Protein AF-A0A2D7XGG5-F1 (afdb_monomer_lite)

Radius of gyration: 84.51 Å; chains: 1; bounding box: 141×70×233 Å

pLDDT: mean 81.05, std 16.57, range [41.53, 98.75]

Foldseek 3Di:
DDDDDPVRDDPDDDDDFDQQDWDWDADPVVRDTDIDGPCRVVDCVVVVVVVVVVVVVVVVVVVVVVVVVVVVVVVVVVVVVVVVVVVVVVVVVVVVVVVVVVVVVVVVVCCVPPPDVVPVVVVVVVVVVVVVVVVVVVVPPVVVVVVVVVVVVVVVVVVVVVVVVVVVVVVVVVVVVVVVPPVPDPDDDDDDDDDDWDWDWDDDDNDIDTDIDDD

Sequence (215 aa):
MPNLKLTELETLSGISFTSNDLLYIVDEDTNSSKKITFNTLAGASITSLSAYNQQNTSNVLFLSAAIDINTSNISNEGLELDNLENRVNTISGVVDDNTTKILAVSTLAENNTNAGITTDILEVSGQVVELSANFLAIEDNDGIQTTIQSTTANVDFLSGSIDTNTTSTNHNTLHIANIRTLSGFSGTVTTASVTQTKHVPIVIGSTTYKLLLAD

Secondary structure (DSSP, 8-state):
-PPPPGGGSS----PPPPTTPEEEEEETTTTEEEEEEHHHHHHHHHHHHHHHHHHHHHHHHHHHHHHHHHHHHHHHHHHHHHHHHHHHHHHHHHHHHHHHHHHHHHHHHHHIIIIIHHHHHHHHHHHHHHHHHHHHHHHT-HHHHHHHHHHHHHHHHHHHHHHHHHHHHHHHHHHHHHHHH-TT-------------EEEEEEETTEEEEEEE--

Structure (mmCIF, N/CA/C/O backbone):
data_AF-A0A2D7XGG5-F1
#
_entry.id   AF-A0A2D7XGG5-F1
#
loop_
_atom_site.group_PDB
_atom_site.id
_atom_site.type_symbol
_atom_site.label_atom_id
_atom_site.label_alt_id
_atom_site.label_comp_id
_atom_site.label_asym_id
_atom_site.label_entity_id
_atom_site.label_seq_id
_atom_site.pdbx_PDB_ins_code
_atom_site.Cartn_x
_atom_site.Cartn_y
_atom_site.Cartn_z
_atom_site.occupancy
_atom_site.B_iso_or_equiv
_atom_site.auth_seq_id
_atom_site.auth_comp_id
_atom_site.auth_asym_id
_atom_site.auth_atom_id
_atom_site.pdbx_PDB_model_num
ATOM 1 N N . MET A 1 1 ? -62.144 -9.219 81.942 1.00 42.38 1 MET A N 1
ATOM 2 C CA . MET A 1 1 ? -62.614 -9.994 80.773 1.00 42.38 1 MET A CA 1
ATOM 3 C C . MET A 1 1 ? -62.023 -11.393 80.874 1.00 42.38 1 MET A C 1
ATOM 5 O O . MET A 1 1 ? -60.920 -11.483 81.403 1.00 42.38 1 MET A O 1
ATOM 9 N N . PRO A 1 2 ? -62.740 -12.460 80.478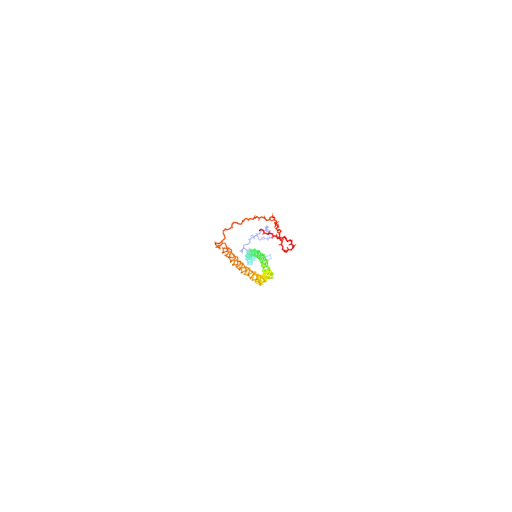 1.00 48.38 2 PRO A N 1
ATOM 10 C CA . PRO A 1 2 ? -62.209 -13.822 80.518 1.00 48.38 2 PRO A CA 1
ATOM 11 C C . PRO A 1 2 ? -61.034 -13.958 79.543 1.00 48.38 2 PRO A C 1
ATOM 13 O O . PRO A 1 2 ? -61.086 -13.398 78.450 1.00 48.38 2 PRO A O 1
ATOM 16 N N . ASN A 1 3 ? -59.991 -14.689 79.930 1.00 51.50 3 ASN A N 1
ATOM 17 C CA . ASN A 1 3 ? -58.915 -15.062 79.013 1.00 51.50 3 ASN A CA 1
ATOM 18 C C . ASN A 1 3 ? -59.473 -16.094 78.018 1.00 51.50 3 ASN A C 1
ATOM 20 O O . ASN A 1 3 ? -59.891 -17.169 78.443 1.00 51.50 3 ASN A O 1
ATOM 24 N N . LEU A 1 4 ? -59.511 -15.763 76.727 1.00 53.34 4 LEU A N 1
ATOM 25 C CA . LEU A 1 4 ? -59.916 -16.680 75.652 1.00 53.34 4 LEU A CA 1
ATOM 26 C C . LEU A 1 4 ? -58.695 -17.457 75.144 1.00 53.34 4 LEU A C 1
ATOM 28 O O . LEU A 1 4 ? -57.603 -16.887 75.041 1.00 53.34 4 LEU A O 1
ATOM 32 N N . LYS A 1 5 ? -58.861 -18.749 74.827 1.00 56.03 5 LYS A N 1
ATOM 33 C CA . LYS A 1 5 ? -57.772 -19.557 74.246 1.00 56.03 5 LYS A CA 1
ATOM 34 C C . LYS A 1 5 ? -57.513 -19.111 72.801 1.00 56.03 5 LYS A C 1
ATOM 36 O O . LYS A 1 5 ? -58.440 -18.733 72.093 1.00 56.03 5 LYS A O 1
ATOM 41 N N . LEU A 1 6 ? -56.262 -19.189 72.328 1.00 55.81 6 LEU A N 1
ATOM 42 C CA . LEU A 1 6 ? -55.880 -18.759 70.967 1.00 55.81 6 LEU A CA 1
ATOM 43 C C . LEU A 1 6 ? -56.691 -19.478 69.864 1.00 55.81 6 LEU A C 1
ATOM 45 O O . LEU A 1 6 ? -56.904 -18.930 68.790 1.00 55.81 6 LEU A O 1
ATOM 49 N N . THR A 1 7 ? -57.176 -20.688 70.153 1.00 53.78 7 THR A N 1
ATOM 50 C CA . THR A 1 7 ? -58.036 -21.519 69.293 1.00 53.78 7 THR A CA 1
ATOM 51 C C . THR A 1 7 ? -59.500 -21.074 69.233 1.00 53.78 7 THR A C 1
ATOM 53 O O . THR A 1 7 ? -60.250 -21.586 68.409 1.00 53.78 7 THR A O 1
ATOM 56 N N . GLU A 1 8 ? -59.922 -20.168 70.114 1.00 61.28 8 GLU A N 1
ATOM 57 C CA . GLU A 1 8 ? -61.296 -19.651 70.223 1.00 61.28 8 GLU A CA 1
ATOM 58 C C . GLU A 1 8 ? -61.436 -18.249 69.606 1.00 61.28 8 GLU A C 1
ATOM 60 O O . GLU A 1 8 ? -62.514 -17.658 69.636 1.00 61.28 8 GLU A O 1
ATOM 65 N N . LEU A 1 9 ? -60.349 -17.706 69.049 1.00 58.56 9 LEU A N 1
ATOM 66 C CA . LEU A 1 9 ? -60.356 -16.440 68.326 1.00 58.56 9 LEU A CA 1
ATOM 67 C C . LEU A 1 9 ? -60.790 -16.690 66.876 1.00 58.56 9 LEU A C 1
ATOM 69 O O . LEU A 1 9 ? -60.224 -17.550 66.197 1.00 58.56 9 LEU A O 1
ATOM 73 N N . GLU A 1 10 ? -61.781 -15.929 66.397 1.00 61.06 10 GLU A N 1
ATOM 74 C CA . GLU A 1 10 ? -62.106 -15.850 64.966 1.00 61.06 10 GLU A CA 1
ATOM 75 C C . GLU A 1 10 ? -60.816 -15.610 64.174 1.00 61.06 10 GLU A C 1
ATOM 77 O O . GLU A 1 10 ? -59.962 -14.847 64.628 1.00 61.06 10 GLU A O 1
ATOM 82 N N . THR A 1 11 ? -60.665 -16.296 63.031 1.00 55.34 11 THR A N 1
ATOM 83 C CA . THR A 1 11 ? -59.472 -16.298 62.163 1.00 55.34 11 THR A CA 1
ATOM 84 C C . THR A 1 11 ? -58.677 -15.006 62.285 1.00 55.34 11 THR A C 1
ATOM 86 O O . THR A 1 11 ? -59.084 -13.973 61.754 1.00 55.34 11 THR A O 1
ATOM 89 N N . LEU A 1 12 ? -57.564 -15.078 63.018 1.00 53.69 12 LEU A N 1
ATOM 90 C CA . LEU A 1 12 ? -56.690 -13.944 63.279 1.00 53.69 12 LEU A CA 1
ATOM 91 C C . LEU A 1 12 ? -56.179 -13.408 61.939 1.00 53.69 12 LEU A C 1
ATOM 93 O O . LEU A 1 12 ? -55.241 -13.947 61.353 1.00 53.69 12 LEU A O 1
ATOM 97 N N . SER A 1 13 ? -56.800 -12.340 61.442 1.00 59.09 13 SER A N 1
ATOM 98 C CA . SER A 1 13 ? -56.189 -11.484 60.432 1.00 59.09 13 SER A CA 1
ATOM 99 C C . SER A 1 13 ? -54.838 -11.033 60.977 1.00 59.09 13 SER A C 1
ATOM 101 O O . SER A 1 13 ? -54.775 -10.646 62.144 1.00 59.09 13 SER A O 1
ATOM 103 N N . GLY A 1 14 ? -53.776 -11.109 60.170 1.00 56.19 14 GLY A N 1
ATOM 104 C CA . GLY A 1 14 ? -52.411 -10.829 60.619 1.00 56.19 14 GLY A CA 1
ATOM 105 C C . GLY A 1 14 ? -52.332 -9.553 61.462 1.00 56.19 14 GLY A C 1
ATOM 106 O O . GLY A 1 14 ? -52.523 -8.452 60.951 1.00 56.19 14 GLY A O 1
ATOM 107 N N . ILE A 1 15 ? -52.081 -9.713 62.762 1.00 64.94 15 ILE A N 1
ATOM 108 C CA . ILE A 1 15 ? -51.943 -8.597 63.695 1.00 64.94 15 ILE A CA 1
ATOM 109 C C . ILE A 1 15 ? -50.535 -8.035 63.502 1.00 64.94 15 ILE A C 1
ATOM 111 O O . ILE A 1 15 ? -49.547 -8.745 63.681 1.00 64.94 15 ILE A O 1
ATOM 115 N N . SER A 1 16 ? -50.432 -6.769 63.099 1.00 65.69 16 SER A N 1
ATOM 116 C CA . SER A 1 16 ? -49.146 -6.066 63.069 1.00 65.69 16 SER A CA 1
ATOM 117 C C . SER A 1 16 ? -48.760 -5.664 64.487 1.00 65.69 16 SER A C 1
ATOM 119 O O . SER A 1 16 ? -49.478 -4.888 65.110 1.00 65.69 16 SER A O 1
ATOM 121 N N . PHE A 1 17 ? -47.636 -6.184 64.979 1.00 70.81 17 PHE A N 1
ATOM 122 C CA . PHE A 1 17 ? -47.090 -5.812 66.281 1.00 70.81 17 PHE A CA 1
ATOM 123 C C . PHE A 1 17 ? -46.118 -4.630 66.154 1.00 70.81 17 PHE A C 1
ATOM 125 O O . PHE A 1 17 ? -45.237 -4.627 65.291 1.00 70.81 17 PHE A O 1
ATOM 132 N N . THR A 1 18 ? -46.238 -3.638 67.031 1.00 71.75 18 THR A N 1
ATOM 133 C CA . THR A 1 18 ? -45.228 -2.596 67.243 1.00 71.75 18 THR A CA 1
ATOM 134 C C . THR A 1 18 ? -44.179 -3.054 68.258 1.00 71.75 18 THR A C 1
ATOM 136 O O . THR A 1 18 ? -44.403 -3.968 69.050 1.00 71.75 18 THR A O 1
ATOM 139 N N . SER A 1 19 ? -43.011 -2.411 68.277 1.00 73.44 19 SER A N 1
ATOM 140 C CA . SER A 1 19 ? -41.904 -2.757 69.183 1.00 73.44 19 SER A CA 1
ATOM 141 C C . SER A 1 19 ? -42.267 -2.707 70.677 1.00 73.44 19 SER A C 1
ATOM 143 O O . SER A 1 19 ? -41.639 -3.406 71.476 1.00 73.44 19 SER A O 1
ATOM 145 N N . ASN A 1 20 ? -43.286 -1.929 71.052 1.00 80.31 20 ASN A N 1
ATOM 146 C CA . ASN A 1 20 ? -43.753 -1.777 72.432 1.00 80.31 20 ASN A CA 1
ATOM 147 C C . ASN A 1 20 ? -44.927 -2.695 72.788 1.00 80.31 20 ASN A C 1
ATOM 149 O O . ASN A 1 20 ? -45.343 -2.716 73.949 1.00 80.31 20 ASN A O 1
ATOM 153 N N . ASP A 1 21 ? -45.458 -3.443 71.821 1.00 81.50 21 ASP A N 1
ATOM 154 C CA . ASP A 1 21 ? -46.609 -4.300 72.064 1.00 81.50 21 ASP A CA 1
ATOM 155 C C . ASP A 1 21 ? -46.243 -5.399 73.057 1.00 81.50 21 ASP A C 1
ATOM 157 O O . ASP A 1 21 ? -45.175 -6.012 72.982 1.00 81.50 21 ASP A O 1
ATOM 161 N N . LEU A 1 22 ? -47.129 -5.623 74.024 1.00 82.44 22 LEU A N 1
ATOM 162 C CA . LEU A 1 22 ? -46.942 -6.626 75.062 1.00 82.44 22 LEU A CA 1
ATOM 163 C C . LEU A 1 22 ? -47.546 -7.948 74.605 1.00 82.44 22 LEU A C 1
ATOM 165 O O . LEU A 1 22 ? -48.751 -8.050 74.382 1.00 82.44 22 LEU A O 1
ATOM 169 N N . LEU A 1 23 ? -46.708 -8.975 74.535 1.00 81.44 23 LEU A N 1
ATOM 170 C CA . LEU A 1 23 ? -47.135 -10.354 74.399 1.00 81.44 23 LEU A CA 1
ATOM 171 C C . LEU A 1 23 ? -47.229 -10.971 75.787 1.00 81.44 23 LEU A C 1
ATOM 173 O O . LEU A 1 23 ? -46.315 -10.864 76.609 1.00 81.44 23 LEU A O 1
ATOM 177 N N . TYR A 1 24 ? -48.356 -11.621 76.041 1.00 84.44 24 TYR A N 1
ATOM 178 C CA . TYR A 1 24 ? -48.594 -12.358 77.269 1.00 84.44 24 TYR A CA 1
ATOM 179 C C . TYR A 1 24 ? -48.447 -13.841 76.968 1.00 84.44 24 TYR A C 1
ATOM 181 O O . TYR A 1 24 ? -49.203 -14.401 76.179 1.00 84.44 24 TYR A O 1
ATOM 189 N N . ILE A 1 25 ? -47.463 -14.466 77.602 1.00 80.81 25 ILE A N 1
ATOM 190 C CA . ILE A 1 25 ? -47.294 -15.914 77.586 1.00 80.81 25 ILE A CA 1
ATOM 191 C C . ILE A 1 25 ? -47.977 -16.424 78.848 1.00 80.81 25 ILE A C 1
ATOM 193 O O . ILE A 1 25 ? -47.571 -16.069 79.958 1.00 80.81 25 ILE A O 1
ATOM 197 N N . VAL A 1 26 ? -49.043 -17.197 78.670 1.00 82.69 26 VAL A N 1
ATOM 198 C CA . VAL A 1 26 ? -49.778 -17.820 79.770 1.00 82.69 26 VAL A CA 1
ATOM 199 C C . VAL A 1 26 ? -49.257 -19.238 79.941 1.00 82.69 26 VAL A C 1
ATOM 201 O O . VAL A 1 26 ? -49.250 -20.021 78.997 1.00 82.69 26 VAL A O 1
ATOM 204 N N . ASP A 1 27 ? -48.795 -19.535 81.144 1.00 82.56 27 ASP A N 1
ATOM 205 C CA . ASP A 1 27 ? -48.463 -20.878 81.588 1.00 82.56 27 ASP A CA 1
ATOM 206 C C . ASP A 1 27 ? -49.776 -21.581 81.969 1.00 82.56 27 ASP A C 1
ATOM 208 O O . ASP A 1 27 ? -50.493 -21.125 82.864 1.00 82.56 27 ASP A O 1
ATOM 212 N N . GLU A 1 28 ? -50.130 -22.634 81.229 1.00 79.88 28 GLU A N 1
ATOM 213 C CA . GLU A 1 28 ? -51.420 -23.325 81.369 1.00 79.88 28 GLU A CA 1
ATOM 214 C C . GLU A 1 28 ? -51.530 -24.084 82.702 1.00 79.88 28 GLU A C 1
ATOM 216 O O . GLU A 1 28 ? -52.616 -24.149 83.277 1.00 79.88 28 GLU A O 1
ATOM 221 N N . ASP A 1 29 ? -50.410 -24.571 83.243 1.00 83.38 29 ASP A N 1
ATOM 222 C CA . ASP A 1 29 ? -50.373 -25.394 84.457 1.00 83.38 29 ASP A CA 1
ATOM 223 C C . ASP A 1 29 ? -50.492 -24.551 85.731 1.00 83.38 29 ASP A C 1
ATOM 225 O O . ASP A 1 29 ? -51.140 -24.935 86.707 1.00 83.38 29 ASP A O 1
ATOM 229 N N . THR A 1 30 ? -49.869 -23.375 85.730 1.00 85.75 30 THR A N 1
ATOM 230 C CA . THR A 1 30 ? -49.879 -22.450 86.873 1.00 85.75 30 THR A CA 1
ATOM 231 C C . THR A 1 30 ? -50.926 -21.347 86.739 1.00 85.75 30 THR A C 1
ATOM 233 O O . THR A 1 30 ? -51.108 -20.556 87.668 1.00 85.75 30 THR A O 1
ATOM 236 N N . ASN A 1 31 ? -51.596 -21.271 85.583 1.00 82.94 31 ASN A N 1
ATOM 237 C CA . ASN A 1 31 ? -52.490 -20.185 85.177 1.00 82.94 31 ASN A CA 1
ATOM 238 C C . ASN A 1 31 ? -51.865 -18.791 85.393 1.00 82.94 31 ASN A C 1
ATOM 240 O O . ASN A 1 31 ? -52.549 -17.808 85.695 1.00 82.94 31 ASN A O 1
ATOM 244 N N . SER A 1 32 ? -50.536 -18.717 85.293 1.00 86.06 32 SER A N 1
ATOM 245 C CA . SER A 1 32 ? -49.766 -17.501 85.510 1.00 86.06 32 SER A CA 1
ATOM 246 C C . SER A 1 32 ? -49.349 -16.911 84.169 1.00 86.06 32 SER A C 1
ATOM 248 O O . SER A 1 32 ? -49.015 -17.627 83.230 1.00 86.06 32 SER A O 1
ATOM 250 N N . SER A 1 33 ? -49.387 -15.585 84.044 1.00 84.75 33 SER A N 1
ATOM 251 C CA . SER A 1 33 ? -48.987 -14.904 82.811 1.00 84.75 33 SER A CA 1
ATOM 252 C C . SER A 1 33 ? -47.675 -14.156 83.000 1.00 84.75 33 SER A C 1
ATOM 254 O O . SER A 1 33 ? -47.542 -13.369 83.943 1.00 84.75 33 SER A O 1
ATOM 256 N N . LYS A 1 34 ? -46.743 -14.313 82.060 1.00 85.56 34 LYS A N 1
ATOM 257 C CA . LYS A 1 34 ? -45.566 -13.449 81.928 1.00 85.56 34 LYS A CA 1
ATOM 258 C C . LYS A 1 34 ? -45.762 -12.511 80.744 1.00 85.56 34 LYS A C 1
ATOM 260 O O . LYS A 1 34 ? -46.178 -12.938 79.672 1.00 85.56 34 LYS A O 1
ATOM 265 N N . LYS A 1 35 ? -45.448 -11.231 80.943 1.00 87.75 35 LYS A N 1
ATOM 266 C CA . LYS A 1 35 ? -45.444 -10.228 79.873 1.00 87.75 35 LYS A CA 1
ATOM 267 C C . LYS A 1 35 ? -44.037 -10.075 79.296 1.00 87.75 35 LYS A C 1
ATOM 269 O O . LYS A 1 35 ? -43.073 -9.986 80.057 1.00 87.75 35 LYS A O 1
ATOM 274 N N . ILE A 1 36 ? -43.931 -10.005 77.976 1.00 84.12 36 ILE A N 1
ATOM 275 C CA . ILE A 1 36 ? -42.707 -9.697 77.228 1.00 84.12 36 ILE A CA 1
ATOM 276 C C . ILE A 1 36 ? -43.059 -8.683 76.139 1.00 84.12 36 ILE A C 1
ATOM 278 O O . ILE A 1 36 ? -44.141 -8.752 75.567 1.00 84.12 36 ILE A O 1
ATOM 282 N N . THR A 1 37 ? -42.199 -7.706 75.862 1.00 83.50 37 THR A N 1
ATOM 283 C CA . THR A 1 37 ? -42.436 -6.810 74.720 1.00 83.50 37 THR A CA 1
ATOM 284 C C . THR A 1 37 ? -42.072 -7.524 73.421 1.00 83.50 37 THR A C 1
ATOM 286 O O . THR A 1 37 ? -41.158 -8.355 73.392 1.00 83.50 37 THR A O 1
ATOM 289 N N . PHE A 1 38 ? -42.745 -7.177 72.325 1.00 79.06 38 PHE A N 1
ATOM 290 C CA . PHE A 1 38 ? -42.453 -7.721 71.000 1.00 79.06 38 PHE A CA 1
ATOM 291 C C . PHE A 1 38 ? -40.986 -7.522 70.627 1.00 79.06 38 PHE A C 1
ATOM 293 O O . PHE A 1 38 ? -40.350 -8.456 70.160 1.00 79.06 38 PHE A O 1
ATOM 300 N N . ASN A 1 39 ? -40.399 -6.362 70.931 1.00 76.50 39 ASN A N 1
ATOM 301 C CA . ASN A 1 39 ? -38.979 -6.108 70.687 1.00 76.50 39 ASN A CA 1
ATOM 302 C C . ASN A 1 39 ? -38.038 -7.023 71.501 1.00 76.50 39 ASN A C 1
ATOM 304 O O . ASN A 1 39 ? -36.983 -7.410 71.008 1.00 76.50 39 ASN A O 1
ATOM 308 N N . THR A 1 40 ? -38.403 -7.407 72.730 1.00 78.88 40 THR A N 1
ATOM 309 C CA . THR A 1 40 ? -37.604 -8.356 73.527 1.00 78.88 40 THR A CA 1
ATOM 310 C C . THR A 1 40 ? -37.722 -9.790 73.000 1.00 78.88 40 THR A C 1
ATOM 312 O O . THR A 1 40 ? -36.760 -10.544 73.111 1.00 78.88 40 THR A O 1
ATOM 315 N N . LEU A 1 41 ? -38.860 -10.159 72.400 1.00 75.88 41 LEU A N 1
ATOM 316 C CA . LEU A 1 41 ? -39.088 -11.486 71.814 1.00 75.88 41 LEU A CA 1
ATOM 317 C C . LEU A 1 41 ? -38.517 -11.623 70.390 1.00 75.88 41 LEU A C 1
ATOM 319 O O . LEU A 1 41 ? -37.818 -12.585 70.091 1.00 75.88 41 LEU A O 1
ATOM 323 N N . ALA A 1 42 ? -38.826 -10.667 69.515 1.00 70.81 42 ALA A N 1
ATOM 324 C CA . ALA A 1 42 ? -38.405 -10.620 68.115 1.00 70.81 42 ALA A CA 1
ATOM 325 C C . ALA A 1 42 ? -36.933 -10.180 67.969 1.00 70.81 42 ALA A C 1
ATOM 327 O O . ALA A 1 42 ? -36.262 -10.524 66.996 1.00 70.81 42 ALA A O 1
ATOM 328 N N . GLY A 1 43 ? -36.420 -9.474 68.981 1.00 63.06 43 GLY A N 1
ATOM 329 C CA . GLY A 1 43 ? -35.016 -9.131 69.154 1.00 63.06 43 GLY A CA 1
ATOM 330 C C . GLY A 1 43 ? -34.514 -8.018 68.232 1.00 63.06 43 GLY A C 1
ATOM 331 O O . GLY A 1 43 ? -34.972 -7.829 67.105 1.00 63.06 43 GLY A O 1
ATOM 332 N N . ALA A 1 44 ? -33.455 -7.335 68.679 1.00 64.50 44 ALA A N 1
ATOM 333 C CA . ALA A 1 44 ? -32.662 -6.413 67.857 1.00 64.50 44 ALA A CA 1
ATOM 334 C C . ALA A 1 44 ? -32.124 -7.063 66.558 1.00 64.50 44 ALA A C 1
ATOM 336 O O . ALA A 1 44 ? -31.795 -6.360 65.602 1.00 64.50 44 ALA A O 1
ATOM 337 N N . SER A 1 45 ? -32.072 -8.401 66.512 1.00 69.25 45 SER A N 1
ATOM 338 C CA . SER A 1 45 ? -31.592 -9.216 65.395 1.00 69.25 45 SER A CA 1
ATOM 339 C C . SER A 1 45 ? -32.396 -9.046 64.098 1.00 69.25 45 SER A C 1
ATOM 341 O O . SER A 1 45 ? -31.803 -9.052 63.018 1.00 69.25 45 SER A O 1
ATOM 343 N N . ILE A 1 46 ? -33.720 -8.847 64.169 1.00 75.56 46 ILE A N 1
ATOM 344 C CA . ILE A 1 46 ? -34.549 -8.609 62.969 1.00 75.56 46 ILE A CA 1
ATOM 345 C C . ILE A 1 46 ? -34.261 -7.223 62.385 1.00 75.56 46 ILE A C 1
ATOM 347 O O . ILE A 1 46 ? -34.086 -7.079 61.173 1.00 75.56 46 ILE A O 1
ATOM 351 N N . THR A 1 47 ? -34.122 -6.209 63.241 1.00 74.69 47 THR A N 1
ATOM 352 C CA . THR A 1 47 ? -33.753 -4.854 62.816 1.00 74.69 47 THR A CA 1
ATOM 353 C C . THR A 1 47 ? -32.359 -4.840 62.187 1.00 74.69 47 THR A C 1
ATOM 355 O O . THR A 1 47 ? -32.194 -4.278 61.104 1.00 74.69 47 THR A O 1
ATOM 358 N N . SER A 1 48 ? -31.373 -5.526 62.781 1.00 78.69 48 SER A N 1
ATOM 359 C CA . SER A 1 48 ? -30.033 -5.642 62.184 1.00 78.69 48 SER A CA 1
ATOM 360 C C . SER A 1 48 ? -30.039 -6.387 60.849 1.00 78.69 48 SER A C 1
ATOM 362 O O . SER A 1 48 ? -29.340 -5.974 59.927 1.00 78.69 48 SER A O 1
ATOM 364 N N . LEU A 1 49 ? -30.857 -7.437 60.706 1.00 86.25 49 LEU A N 1
ATOM 365 C CA . LEU A 1 49 ? -30.989 -8.168 59.444 1.00 86.25 49 LEU A CA 1
ATOM 366 C C . LEU A 1 49 ? -31.621 -7.293 58.353 1.00 86.25 49 LEU A C 1
ATOM 368 O O . LEU A 1 49 ? -31.174 -7.319 57.209 1.00 86.25 49 LEU A O 1
ATOM 372 N N . SER A 1 50 ? -32.617 -6.477 58.707 1.00 85.88 50 SER A N 1
ATOM 373 C CA . SER A 1 50 ? -33.243 -5.536 57.771 1.00 85.88 50 SER A CA 1
ATOM 374 C C . SER A 1 50 ? -32.265 -4.465 57.273 1.00 85.88 50 SER A C 1
ATOM 376 O O . SER A 1 50 ? -32.248 -4.157 56.081 1.00 85.88 50 SER A O 1
ATOM 378 N N . ALA A 1 51 ? -31.413 -3.938 58.159 1.00 84.88 51 ALA A N 1
ATOM 379 C CA . ALA A 1 51 ? -30.385 -2.965 57.804 1.00 84.88 51 ALA A CA 1
ATOM 380 C C . ALA A 1 51 ? -29.297 -3.601 56.929 1.00 84.88 51 ALA A C 1
ATOM 382 O O . ALA A 1 51 ? -28.914 -3.034 55.908 1.00 84.88 51 ALA A O 1
ATOM 383 N N . TYR A 1 52 ? -28.864 -4.815 57.279 1.00 91.31 52 TYR A N 1
ATOM 384 C CA . TYR A 1 52 ? -27.915 -5.591 56.483 1.00 91.31 52 TYR A CA 1
ATOM 385 C C . TYR A 1 52 ? -28.452 -5.881 55.071 1.00 91.31 52 TYR A C 1
ATOM 387 O O . TYR A 1 52 ? -27.737 -5.714 54.086 1.00 91.31 52 TYR A O 1
ATOM 395 N N . ASN A 1 53 ? -29.735 -6.239 54.946 1.00 94.94 53 ASN A N 1
ATOM 396 C CA . ASN A 1 53 ? -30.370 -6.482 53.650 1.00 94.94 53 ASN A CA 1
ATOM 397 C C . ASN A 1 53 ? -30.458 -5.206 52.788 1.00 94.94 53 ASN A C 1
ATOM 399 O O . ASN A 1 53 ? -30.170 -5.240 51.591 1.00 94.94 53 ASN A O 1
ATOM 403 N N . GLN A 1 54 ? -30.791 -4.061 53.394 1.00 95.12 54 GLN A N 1
ATOM 404 C CA . GLN A 1 54 ? -30.780 -2.767 52.698 1.00 95.12 54 GLN A CA 1
ATOM 405 C C . GLN A 1 54 ? -29.375 -2.395 52.212 1.00 95.12 54 GLN A C 1
ATOM 407 O O . GLN A 1 54 ? -29.209 -1.988 51.062 1.00 95.12 54 GLN A O 1
ATOM 412 N N . GLN A 1 55 ? -28.355 -2.591 53.051 1.00 96.25 55 GLN A N 1
ATOM 413 C CA . GLN A 1 55 ? -26.966 -2.340 52.674 1.00 96.25 55 GLN A CA 1
ATOM 414 C C . GLN A 1 55 ? -26.527 -3.243 51.515 1.00 96.25 55 GLN A C 1
ATOM 416 O O . GLN A 1 55 ? -25.956 -2.754 50.542 1.00 96.25 55 GLN A O 1
ATOM 421 N N . ASN A 1 56 ? -26.840 -4.539 51.570 1.00 96.06 56 ASN A N 1
ATOM 422 C CA . ASN A 1 56 ? -26.535 -5.466 50.480 1.00 96.06 56 ASN A CA 1
ATOM 423 C C . ASN A 1 56 ? -27.255 -5.086 49.185 1.00 96.06 56 ASN A C 1
ATOM 425 O O . ASN A 1 56 ? -26.637 -5.108 48.125 1.00 96.06 56 ASN A O 1
ATOM 429 N N . THR A 1 57 ? -28.522 -4.677 49.269 1.00 96.88 57 THR A N 1
ATOM 430 C CA . THR A 1 57 ? -29.275 -4.179 48.109 1.00 96.88 57 THR A CA 1
ATOM 431 C C . THR A 1 57 ? -28.577 -2.966 47.492 1.00 96.88 57 THR A C 1
ATOM 433 O O . THR A 1 57 ? -28.357 -2.929 46.284 1.00 96.88 57 THR A O 1
ATOM 436 N N . SER A 1 58 ? -28.148 -2.007 48.318 1.00 97.12 58 SER A N 1
ATOM 437 C CA . SER A 1 58 ? -27.407 -0.831 47.850 1.00 97.12 58 SER A CA 1
ATOM 438 C C . SER A 1 58 ? -26.070 -1.203 47.203 1.00 97.12 58 SER A C 1
ATOM 440 O O . SER A 1 58 ? -25.721 -0.651 46.161 1.00 97.12 58 SER A O 1
ATOM 442 N N . ASN A 1 59 ? -25.328 -2.146 47.788 1.00 97.44 59 ASN A N 1
ATOM 443 C CA . ASN A 1 59 ? -24.050 -2.610 47.246 1.00 97.44 59 ASN A CA 1
ATOM 444 C C . ASN A 1 59 ? -24.231 -3.306 45.891 1.00 97.44 59 ASN A C 1
ATOM 446 O O . ASN A 1 59 ? -23.462 -3.056 44.966 1.00 97.44 59 ASN A O 1
ATOM 450 N N . VAL A 1 60 ? -25.258 -4.152 45.759 1.00 98.06 60 VAL A N 1
ATOM 451 C CA . VAL A 1 60 ? -25.584 -4.837 44.500 1.00 98.06 60 VAL A CA 1
ATOM 452 C C . VAL A 1 60 ? -25.963 -3.830 43.419 1.00 98.06 60 VAL A C 1
ATOM 454 O O . VAL A 1 60 ? -25.463 -3.935 42.304 1.00 98.06 60 VAL A O 1
ATOM 457 N N . LEU A 1 61 ? -26.780 -2.824 43.742 1.00 98.06 61 LEU A N 1
ATOM 458 C CA . LEU A 1 61 ? -27.147 -1.773 42.788 1.00 98.06 61 LEU A CA 1
ATOM 459 C C . LEU A 1 61 ? -25.930 -0.962 42.329 1.00 98.06 61 LEU A C 1
ATOM 461 O O . LEU A 1 61 ? -25.779 -0.707 41.137 1.00 98.06 61 LEU A O 1
ATOM 465 N N . PHE A 1 62 ? -25.039 -0.604 43.256 1.00 97.81 62 PHE A N 1
ATOM 466 C CA . PHE A 1 62 ? -23.796 0.093 42.926 1.00 97.81 62 PHE A CA 1
ATOM 467 C C . PHE A 1 62 ? -22.905 -0.739 41.992 1.00 97.81 62 PHE A C 1
ATOM 469 O O . PHE A 1 62 ? -22.431 -0.234 40.974 1.00 97.81 62 PHE A O 1
ATOM 476 N N . LEU A 1 63 ? -22.709 -2.024 42.306 1.00 98.44 63 LEU A N 1
ATOM 477 C CA . LEU A 1 63 ? -21.921 -2.936 41.474 1.00 98.44 63 LEU A CA 1
ATOM 478 C C . LEU A 1 63 ? -22.560 -3.156 40.100 1.00 98.44 63 LEU A C 1
ATOM 480 O O . LEU A 1 63 ? -21.842 -3.169 39.106 1.00 98.44 63 LEU A O 1
ATOM 484 N N . SER A 1 64 ? -23.888 -3.276 40.028 1.00 98.44 64 SER A N 1
ATOM 485 C CA . SER A 1 64 ? -24.616 -3.403 38.760 1.00 98.44 64 SER A CA 1
ATOM 486 C C . SER A 1 64 ? -24.374 -2.192 37.863 1.00 98.44 64 SER A C 1
ATOM 488 O O . SER A 1 64 ? -23.993 -2.358 36.711 1.00 98.44 64 SER A O 1
ATOM 490 N N . ALA A 1 65 ? -24.493 -0.977 38.405 1.00 98.12 65 ALA A N 1
ATOM 491 C CA . ALA A 1 65 ? -24.238 0.241 37.640 1.00 98.12 65 ALA A CA 1
ATOM 492 C C . ALA A 1 65 ? -22.783 0.320 37.140 1.00 98.12 65 ALA A C 1
ATOM 494 O O . ALA A 1 65 ? -22.531 0.736 36.011 1.00 98.12 65 ALA A O 1
ATOM 495 N N . ALA A 1 66 ? -21.815 -0.111 37.956 1.00 98.38 66 ALA A N 1
ATOM 496 C CA . ALA A 1 66 ? -20.416 -0.177 37.539 1.00 98.38 66 ALA A CA 1
ATOM 497 C C . ALA A 1 66 ? -20.186 -1.210 36.419 1.00 98.38 66 ALA A C 1
ATOM 499 O O . ALA A 1 66 ? -19.418 -0.949 35.492 1.00 98.38 66 ALA A O 1
ATOM 500 N N . ILE A 1 67 ? -20.862 -2.363 36.477 1.00 98.56 67 ILE A N 1
ATOM 501 C CA . ILE A 1 67 ? -20.820 -3.387 35.423 1.00 98.56 67 ILE A CA 1
ATOM 502 C C . ILE A 1 67 ? -21.410 -2.845 34.119 1.00 98.56 67 ILE A C 1
ATOM 504 O O . ILE A 1 67 ? -20.808 -3.046 33.064 1.00 98.56 67 ILE A O 1
ATOM 508 N N . ASP A 1 68 ? -22.530 -2.126 34.180 1.00 98.50 68 ASP A N 1
ATOM 509 C CA . ASP A 1 68 ? -23.165 -1.535 32.998 1.00 98.50 68 ASP A CA 1
ATOM 510 C C . ASP A 1 68 ? -22.232 -0.519 32.315 1.00 98.50 68 ASP A C 1
ATOM 512 O O . ASP A 1 68 ? -22.039 -0.563 31.098 1.00 98.50 68 ASP A O 1
ATOM 516 N N . ILE A 1 69 ? -21.572 0.341 33.102 1.00 98.44 69 ILE A N 1
ATOM 517 C CA . ILE A 1 69 ? -20.573 1.299 32.599 1.00 98.44 69 ILE A CA 1
ATOM 518 C C . ILE A 1 69 ? -19.395 0.567 31.948 1.00 98.44 69 ILE A C 1
ATOM 520 O O . ILE A 1 69 ? -19.013 0.890 30.824 1.00 98.44 69 ILE A O 1
ATOM 524 N N . ASN A 1 70 ? -18.833 -0.438 32.623 1.00 98.50 70 ASN A N 1
ATOM 525 C CA . ASN A 1 70 ? -17.705 -1.201 32.087 1.00 98.50 70 ASN A CA 1
ATOM 526 C C . ASN A 1 70 ? -18.080 -1.948 30.802 1.00 98.50 70 ASN A C 1
ATOM 528 O O . ASN A 1 70 ? -17.292 -1.977 29.863 1.00 98.50 70 ASN A O 1
ATOM 532 N N . THR A 1 71 ? -19.294 -2.496 30.730 1.00 98.62 71 THR A N 1
ATOM 533 C CA . THR A 1 71 ? -19.816 -3.156 29.525 1.00 98.62 71 THR A CA 1
ATOM 534 C C . THR A 1 71 ? -19.906 -2.171 28.361 1.00 98.62 71 THR A C 1
ATOM 536 O O . THR A 1 71 ? -19.472 -2.484 27.252 1.00 98.62 71 THR A O 1
ATOM 539 N N . SER A 1 72 ? -20.402 -0.956 28.614 1.00 98.44 72 SER A N 1
ATOM 540 C CA . SER A 1 72 ? -20.443 0.097 27.597 1.00 98.44 72 SER A CA 1
ATOM 541 C C . SER A 1 72 ? -19.043 0.517 27.142 1.00 98.44 72 SER A C 1
ATOM 543 O O . SER A 1 72 ? -18.835 0.710 25.946 1.00 98.44 72 SER A O 1
ATOM 545 N N . ASN A 1 73 ? -18.086 0.648 28.064 1.00 98.44 73 ASN A N 1
ATOM 546 C CA . ASN A 1 73 ? -16.708 1.016 27.730 1.00 98.44 73 ASN A CA 1
ATOM 547 C C . ASN A 1 73 ? -16.035 -0.058 26.868 1.00 98.44 73 ASN A C 1
ATOM 549 O O . ASN A 1 73 ? -15.492 0.272 25.820 1.00 98.44 73 ASN A O 1
ATOM 553 N N . ILE A 1 74 ? -16.157 -1.335 27.245 1.00 98.56 74 ILE A N 1
ATOM 554 C CA . ILE A 1 74 ? -15.623 -2.466 26.469 1.00 98.56 74 ILE A CA 1
ATOM 555 C C . ILE A 1 74 ? -16.231 -2.495 25.062 1.00 98.56 74 ILE A C 1
ATOM 557 O O . ILE A 1 74 ? -15.526 -2.725 24.082 1.00 98.56 74 ILE A O 1
ATOM 561 N N . SER A 1 75 ? -17.536 -2.230 24.938 1.00 98.38 75 SER A N 1
ATOM 562 C CA . SER A 1 75 ? -18.182 -2.153 23.625 1.00 98.38 75 SER A CA 1
ATOM 563 C C . SER A 1 75 ? -17.614 -1.019 22.765 1.00 98.38 75 SER A C 1
ATOM 565 O O . SER A 1 75 ? -17.451 -1.204 21.562 1.00 98.38 75 SER A O 1
ATOM 567 N N . ASN A 1 76 ? -17.321 0.141 23.358 1.00 98.00 76 ASN A N 1
ATOM 568 C CA . ASN A 1 76 ? -16.723 1.266 22.638 1.00 98.00 76 ASN A CA 1
ATOM 569 C C . ASN A 1 76 ? -15.278 0.960 22.218 1.00 98.00 76 ASN A C 1
ATOM 571 O O . ASN A 1 76 ? -14.918 1.216 21.072 1.00 98.00 76 ASN A O 1
ATOM 575 N N . GLU A 1 77 ? -14.480 0.356 23.102 1.00 98.38 77 GLU A N 1
ATOM 576 C CA . GLU A 1 77 ? -13.115 -0.092 22.792 1.00 98.38 77 GLU A CA 1
ATOM 577 C C . GLU A 1 77 ? -13.098 -1.118 21.647 1.00 98.38 77 GLU A C 1
ATOM 579 O O . GLU A 1 77 ? -12.234 -1.054 20.774 1.00 98.38 77 GLU A O 1
ATOM 584 N N . GLY A 1 78 ? -14.085 -2.021 21.594 1.00 98.25 78 GLY A N 1
ATOM 585 C CA . GLY A 1 78 ? -14.254 -2.959 20.480 1.00 98.25 78 GLY A CA 1
ATOM 586 C C . GLY A 1 78 ? -14.458 -2.255 19.133 1.00 98.25 78 GLY A C 1
ATOM 587 O O . GLY A 1 78 ? -13.801 -2.596 18.155 1.00 98.25 78 GLY A O 1
ATOM 588 N N . LEU A 1 79 ? -15.292 -1.211 19.090 1.00 98.00 79 LEU A N 1
ATOM 589 C CA . LEU A 1 79 ? -15.510 -0.421 17.870 1.00 98.00 79 LEU A CA 1
ATOM 590 C C . LEU A 1 79 ? -14.251 0.345 17.430 1.00 98.00 79 LEU A C 1
ATOM 592 O O . LEU A 1 79 ? -13.991 0.488 16.232 1.00 98.00 79 LEU A O 1
ATOM 596 N N . GLU A 1 80 ? -13.466 0.856 18.382 1.00 98.19 80 GLU A N 1
ATOM 597 C CA . GLU A 1 80 ? -12.185 1.504 18.080 1.00 98.19 80 GLU A CA 1
ATOM 598 C C . GLU A 1 80 ? -11.157 0.505 17.537 1.00 98.19 80 GLU A C 1
ATOM 600 O O . GLU A 1 80 ? -10.429 0.828 16.590 1.00 98.19 80 GLU A O 1
ATOM 605 N N . LEU A 1 81 ? -11.130 -0.714 18.084 1.00 98.44 81 LEU A N 1
ATOM 606 C CA . LEU A 1 81 ? -10.274 -1.797 17.609 1.00 98.44 81 LEU A CA 1
ATOM 607 C C . LEU A 1 81 ? -10.634 -2.212 16.177 1.00 98.44 81 LEU A C 1
ATOM 609 O O . LEU A 1 81 ? -9.740 -2.277 15.332 1.00 98.44 81 LEU A O 1
ATOM 613 N N . ASP A 1 82 ? -11.922 -2.384 15.875 1.00 98.56 82 ASP A N 1
ATOM 614 C CA . ASP A 1 82 ? -12.404 -2.696 14.521 1.00 98.56 82 ASP A CA 1
ATOM 615 C C . ASP A 1 82 ? -12.004 -1.599 13.513 1.00 98.56 82 ASP A C 1
ATOM 617 O O . ASP A 1 82 ? -11.619 -1.866 12.369 1.00 98.56 82 ASP A O 1
ATOM 621 N N . ASN A 1 83 ? -12.059 -0.325 13.920 1.00 98.25 83 ASN A N 1
ATOM 622 C CA . ASN A 1 83 ? -11.604 0.789 13.084 1.00 98.25 83 ASN A CA 1
ATOM 623 C C . ASN A 1 83 ? -10.087 0.720 12.836 1.00 98.25 83 ASN A C 1
ATOM 625 O O . ASN A 1 83 ? -9.624 0.901 11.704 1.00 98.25 83 ASN A O 1
ATOM 629 N N . LEU A 1 84 ? -9.308 0.424 13.879 1.00 98.50 84 LEU A N 1
ATOM 630 C CA . LEU A 1 84 ? -7.861 0.284 13.768 1.00 98.50 84 LEU A CA 1
ATOM 631 C C . LEU A 1 84 ? -7.474 -0.882 12.848 1.00 98.50 84 LEU A C 1
ATOM 633 O O . LEU A 1 84 ? -6.603 -0.702 11.996 1.00 98.50 84 LEU A O 1
ATOM 637 N N . GLU A 1 85 ? -8.149 -2.026 12.954 1.00 98.62 85 GLU A N 1
ATOM 638 C CA . GLU A 1 85 ? -7.942 -3.182 12.075 1.00 98.62 85 GLU A CA 1
ATOM 639 C C . GLU A 1 85 ? -8.198 -2.821 10.603 1.00 98.62 85 GLU A C 1
ATOM 641 O O . GLU A 1 85 ? -7.356 -3.073 9.736 1.00 98.62 85 GLU A O 1
ATOM 646 N N . ASN A 1 86 ? -9.297 -2.119 10.315 1.00 98.38 86 ASN A N 1
ATOM 647 C CA . ASN A 1 86 ? -9.597 -1.645 8.961 1.00 98.38 86 ASN A CA 1
ATOM 648 C C . ASN A 1 86 ? -8.511 -0.706 8.404 1.00 98.38 86 ASN A C 1
ATOM 650 O O . ASN A 1 86 ? -8.131 -0.796 7.228 1.00 98.38 86 ASN A O 1
ATOM 654 N N . ARG A 1 87 ? -7.971 0.186 9.243 1.00 98.38 87 ARG A N 1
ATOM 655 C CA . ARG A 1 87 ? -6.867 1.080 8.858 1.00 98.38 87 ARG A CA 1
ATOM 656 C C . ARG A 1 87 ? -5.582 0.305 8.582 1.00 98.38 87 ARG A C 1
ATOM 658 O O . ARG A 1 87 ? -4.908 0.611 7.600 1.00 98.38 87 ARG A O 1
ATOM 665 N N . VAL A 1 88 ? -5.258 -0.693 9.404 1.00 98.75 88 VAL A N 1
ATOM 666 C CA . VAL A 1 88 ? -4.099 -1.576 9.196 1.00 98.75 88 VAL A CA 1
ATOM 667 C C . VAL A 1 88 ? -4.227 -2.326 7.872 1.00 98.75 88 VAL A C 1
ATOM 669 O O . VAL A 1 88 ? -3.295 -2.286 7.071 1.00 98.75 88 VAL A O 1
ATOM 672 N N . ASN A 1 89 ? -5.391 -2.911 7.586 1.00 98.56 89 ASN A N 1
ATOM 673 C CA . ASN A 1 89 ? -5.644 -3.617 6.327 1.00 98.56 89 ASN A CA 1
ATOM 674 C C . ASN A 1 89 ? -5.495 -2.693 5.108 1.00 98.56 89 ASN A C 1
ATOM 676 O O . ASN A 1 89 ? -4.871 -3.061 4.112 1.00 98.56 89 ASN A O 1
ATOM 680 N N . THR A 1 90 ? -5.992 -1.457 5.210 1.00 98.50 90 THR A N 1
ATOM 681 C CA . THR A 1 90 ? -5.831 -0.444 4.154 1.00 98.50 90 THR A CA 1
ATOM 682 C C . THR A 1 90 ? -4.357 -0.096 3.924 1.00 98.50 90 THR A C 1
ATOM 684 O O . THR A 1 90 ? -3.902 -0.044 2.783 1.00 98.50 90 THR A O 1
ATOM 687 N N . ILE A 1 91 ? -3.594 0.125 5.000 1.00 98.56 91 ILE A N 1
ATOM 688 C CA . ILE A 1 91 ? -2.158 0.429 4.913 1.00 98.56 91 ILE A CA 1
ATOM 689 C C . ILE A 1 91 ? -1.390 -0.754 4.317 1.00 98.56 91 ILE A C 1
ATOM 691 O O . ILE A 1 91 ? -0.527 -0.533 3.469 1.00 98.56 91 ILE A O 1
ATOM 695 N N . SER A 1 92 ? -1.721 -1.987 4.708 1.00 98.62 92 SER A N 1
ATOM 696 C CA . SER A 1 92 ? -1.102 -3.198 4.159 1.00 98.62 92 SER A CA 1
ATOM 697 C C . SER A 1 92 ? -1.255 -3.259 2.639 1.00 98.62 92 SER A C 1
ATOM 699 O O . SER A 1 92 ? -0.259 -3.412 1.940 1.00 98.62 92 SER A O 1
ATOM 701 N N . GLY A 1 93 ? -2.464 -3.021 2.116 1.00 98.62 93 GLY A N 1
ATOM 702 C CA . GLY A 1 93 ? -2.693 -3.002 0.666 1.00 98.62 93 GLY A CA 1
ATOM 703 C C . GLY A 1 93 ? -1.872 -1.929 -0.062 1.00 98.62 93 GLY A C 1
ATOM 704 O O . GLY A 1 93 ? -1.293 -2.190 -1.113 1.00 98.62 93 GLY A O 1
ATOM 705 N N . VAL A 1 94 ? -1.739 -0.733 0.524 1.00 98.56 94 VAL A N 1
ATOM 706 C CA . VAL A 1 94 ? -0.889 0.334 -0.041 1.00 98.56 94 VAL A CA 1
ATOM 707 C C . VAL A 1 94 ? 0.593 -0.062 -0.052 1.00 98.56 94 VAL A C 1
ATOM 709 O O . VAL A 1 94 ? 1.319 0.274 -0.992 1.00 98.56 94 VAL A O 1
ATOM 712 N N . VAL A 1 95 ? 1.066 -0.758 0.984 1.00 98.69 95 VAL A N 1
ATOM 713 C CA . VAL A 1 95 ? 2.449 -1.252 1.059 1.00 98.69 95 VAL A CA 1
ATOM 714 C C . VAL A 1 95 ? 2.708 -2.314 -0.012 1.00 98.69 95 VAL A C 1
ATOM 716 O O . VAL A 1 95 ? 3.742 -2.242 -0.682 1.00 98.69 95 VAL A O 1
ATOM 719 N N . ASP A 1 96 ? 1.774 -3.237 -0.230 1.00 98.69 96 ASP A N 1
ATOM 720 C CA . ASP A 1 96 ? 1.885 -4.274 -1.264 1.00 98.69 96 ASP A CA 1
ATOM 721 C C . ASP A 1 96 ? 1.938 -3.663 -2.678 1.00 98.69 96 ASP A C 1
ATOM 723 O O . ASP A 1 96 ? 2.817 -3.995 -3.488 1.00 98.69 96 ASP A O 1
ATOM 727 N N . ASP A 1 97 ? 1.073 -2.681 -2.954 1.00 98.50 97 ASP A N 1
ATOM 728 C CA . ASP A 1 97 ? 1.067 -1.928 -4.214 1.00 98.50 97 ASP A CA 1
ATOM 729 C C . ASP A 1 97 ? 2.391 -1.189 -4.447 1.00 98.50 97 ASP A C 1
ATOM 731 O O . ASP A 1 97 ? 2.960 -1.213 -5.546 1.00 98.50 97 ASP A O 1
ATOM 735 N N . ASN A 1 98 ? 2.904 -0.517 -3.414 1.00 98.38 98 ASN A N 1
ATOM 736 C CA . ASN A 1 98 ? 4.166 0.214 -3.503 1.00 98.38 98 ASN A CA 1
ATOM 737 C C . ASN A 1 98 ? 5.355 -0.732 -3.689 1.00 98.38 98 ASN A C 1
ATOM 739 O O . ASN A 1 98 ? 6.243 -0.435 -4.488 1.00 98.38 98 ASN A O 1
ATOM 743 N N . THR A 1 99 ? 5.350 -1.885 -3.022 1.00 98.62 99 THR A N 1
ATOM 744 C CA . THR A 1 99 ? 6.372 -2.927 -3.193 1.00 98.62 99 THR A CA 1
ATOM 745 C C . THR A 1 99 ? 6.411 -3.410 -4.642 1.00 98.62 99 THR A C 1
ATOM 747 O O . THR A 1 99 ? 7.481 -3.472 -5.250 1.00 98.62 99 THR A O 1
ATOM 750 N N . THR A 1 100 ? 5.243 -3.646 -5.242 1.00 98.44 100 THR A N 1
ATOM 751 C CA . THR A 1 100 ? 5.128 -4.046 -6.653 1.00 98.44 100 THR A CA 1
ATOM 752 C C . THR A 1 100 ? 5.674 -2.973 -7.601 1.00 98.44 100 THR A C 1
ATOM 754 O O . THR A 1 100 ? 6.430 -3.280 -8.526 1.00 98.44 100 THR A O 1
ATOM 757 N N . LYS A 1 101 ? 5.353 -1.695 -7.360 1.00 98.38 101 LYS A N 1
ATOM 758 C CA . LYS A 1 101 ? 5.875 -0.571 -8.162 1.00 98.38 101 LYS A CA 1
ATOM 759 C C . LYS A 1 101 ? 7.393 -0.434 -8.050 1.00 98.38 101 LYS A C 1
ATOM 761 O O . LYS A 1 101 ? 8.052 -0.197 -9.060 1.00 98.38 101 LYS A O 1
ATOM 766 N N . ILE A 1 102 ? 7.946 -0.597 -6.849 1.00 98.38 102 ILE A N 1
ATOM 767 C CA . ILE A 1 102 ? 9.396 -0.545 -6.615 1.00 98.38 102 ILE A CA 1
ATOM 768 C C . ILE A 1 102 ? 10.100 -1.665 -7.382 1.00 98.38 102 ILE A C 1
ATOM 770 O O . ILE A 1 102 ? 11.091 -1.397 -8.060 1.00 98.38 102 ILE A O 1
ATOM 774 N N . LEU A 1 103 ? 9.567 -2.889 -7.338 1.00 98.19 103 LEU A N 1
ATOM 775 C CA . LEU A 1 103 ? 10.114 -4.012 -8.101 1.00 98.19 103 LEU A CA 1
ATOM 776 C C . LEU A 1 103 ? 10.116 -3.722 -9.607 1.00 98.19 103 LEU A C 1
ATOM 778 O O . LEU A 1 103 ? 11.143 -3.905 -10.256 1.00 98.19 103 LEU A O 1
ATOM 782 N N . ALA A 1 104 ? 9.018 -3.186 -10.150 1.00 96.81 104 ALA A N 1
ATOM 783 C CA . ALA A 1 104 ? 8.938 -2.825 -11.566 1.00 96.81 104 ALA A CA 1
ATOM 784 C C . ALA A 1 104 ? 9.983 -1.766 -11.971 1.00 96.81 104 ALA A C 1
ATOM 786 O O . ALA A 1 104 ? 10.628 -1.894 -13.015 1.00 96.81 104 ALA A O 1
AT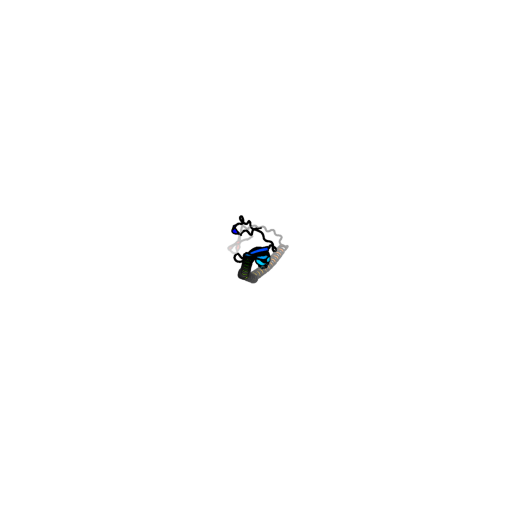OM 787 N N . VAL A 1 105 ? 10.187 -0.739 -11.138 1.00 96.94 105 VAL A N 1
ATOM 788 C CA . VAL A 1 105 ? 11.226 0.282 -11.362 1.00 96.94 105 VAL A CA 1
ATOM 789 C C . VAL A 1 105 ? 12.626 -0.328 -11.284 1.00 96.94 105 VAL A C 1
ATOM 791 O O . VAL A 1 105 ? 13.464 -0.012 -12.128 1.00 96.94 105 VAL A O 1
ATOM 794 N N . SER A 1 106 ? 12.875 -1.222 -10.323 1.00 95.81 106 SER A N 1
ATOM 795 C CA . SER A 1 106 ? 14.159 -1.920 -10.187 1.00 95.81 106 SER A CA 1
ATOM 796 C C . SER A 1 106 ? 14.482 -2.738 -11.436 1.00 95.81 106 SER A C 1
ATOM 798 O O . SER A 1 106 ? 15.572 -2.610 -11.986 1.00 95.81 106 SER A O 1
ATOM 800 N N . THR A 1 107 ? 13.516 -3.503 -11.955 1.00 92.44 107 THR A N 1
ATOM 801 C CA . THR A 1 107 ? 13.688 -4.273 -13.196 1.00 92.44 107 THR A CA 1
ATOM 802 C C . THR A 1 107 ? 13.974 -3.372 -14.399 1.00 92.44 107 THR A C 1
ATOM 804 O O . THR A 1 107 ? 14.838 -3.686 -15.215 1.00 92.44 107 THR A O 1
ATOM 807 N N . LEU A 1 108 ? 13.288 -2.230 -14.522 1.00 90.31 108 LEU A N 1
ATOM 808 C CA . LEU A 1 108 ? 13.564 -1.276 -15.600 1.00 90.31 108 LEU A CA 1
ATOM 809 C C . LEU A 1 108 ? 14.982 -0.689 -15.492 1.00 90.31 108 LEU A C 1
ATOM 811 O O . LEU A 1 108 ? 15.680 -0.571 -16.500 1.00 90.31 108 LEU A O 1
ATOM 815 N N . ALA A 1 109 ? 15.422 -0.350 -14.279 1.00 88.50 109 ALA A N 1
ATOM 816 C CA . ALA A 1 109 ? 16.768 0.159 -14.028 1.00 88.50 109 ALA A CA 1
ATOM 817 C C . ALA A 1 109 ? 17.852 -0.884 -14.350 1.00 88.50 109 ALA A C 1
ATOM 819 O O . ALA A 1 109 ? 18.862 -0.551 -14.977 1.00 88.50 109 ALA A O 1
ATOM 820 N N . GLU A 1 110 ? 17.626 -2.147 -13.986 1.00 88.50 110 GLU A N 1
ATOM 821 C CA . GLU A 1 110 ? 18.509 -3.262 -14.340 1.00 88.50 110 GLU A CA 1
ATOM 822 C C . GLU A 1 110 ? 18.592 -3.454 -15.858 1.00 88.50 110 GLU A C 1
ATOM 824 O O . GLU A 1 110 ? 19.694 -3.544 -16.399 1.00 88.50 110 GLU A O 1
ATOM 829 N N . ASN A 1 111 ? 17.458 -3.433 -16.566 1.00 84.88 111 ASN A N 1
ATOM 830 C CA . ASN A 1 111 ? 17.426 -3.573 -18.027 1.00 84.88 111 ASN A CA 1
ATOM 831 C C . ASN A 1 111 ? 18.191 -2.447 -18.742 1.00 84.88 111 ASN A C 1
ATOM 833 O O . ASN A 1 111 ? 18.925 -2.706 -19.700 1.00 84.88 111 ASN A O 1
ATOM 837 N N . ASN A 1 112 ? 18.065 -1.212 -18.248 1.00 83.00 112 ASN A N 1
ATOM 838 C CA . ASN A 1 112 ? 18.802 -0.066 -18.782 1.00 83.00 112 ASN A CA 1
ATOM 839 C C . ASN A 1 112 ? 20.313 -0.176 -18.522 1.00 83.00 112 ASN A C 1
ATOM 841 O O . ASN A 1 112 ? 21.103 0.241 -19.365 1.00 83.00 112 ASN A O 1
ATOM 845 N N . THR A 1 113 ? 20.718 -0.752 -17.388 1.00 80.38 113 THR A N 1
ATOM 846 C CA . THR A 1 113 ? 22.136 -0.881 -17.012 1.00 80.38 113 THR A CA 1
ATOM 847 C C . THR A 1 113 ? 22.821 -2.054 -17.720 1.00 80.38 113 THR A C 1
ATOM 849 O O . THR A 1 113 ? 23.975 -1.938 -18.124 1.00 80.38 113 THR A O 1
ATOM 852 N N . ASN A 1 114 ? 22.129 -3.186 -17.887 1.00 68.25 114 ASN A N 1
ATOM 853 C CA . ASN A 1 114 ? 22.794 -4.457 -18.189 1.00 68.25 114 ASN A CA 1
ATOM 854 C C . ASN A 1 114 ? 22.855 -4.838 -19.673 1.00 68.25 114 ASN A C 1
ATOM 856 O O . ASN A 1 114 ? 23.707 -5.651 -20.023 1.00 68.25 114 ASN A O 1
ATOM 860 N N . ALA A 1 115 ? 22.000 -4.305 -20.552 1.00 65.00 115 ALA A N 1
ATOM 861 C CA . ALA A 1 115 ? 21.947 -4.821 -21.926 1.00 65.00 115 ALA A CA 1
ATOM 862 C C . ALA A 1 115 ? 21.717 -3.768 -23.009 1.00 65.00 115 ALA A C 1
ATOM 864 O O . ALA A 1 115 ? 22.452 -3.774 -23.994 1.00 65.00 115 ALA A O 1
ATOM 865 N N . GLY A 1 116 ? 20.742 -2.867 -22.843 1.00 70.50 116 GLY A N 1
ATOM 866 C CA . GLY A 1 116 ? 20.376 -1.927 -23.911 1.00 70.50 116 GLY A CA 1
ATOM 867 C C . GLY A 1 116 ? 21.503 -0.946 -24.232 1.00 70.50 116 GLY A C 1
ATOM 868 O O . GLY A 1 116 ? 22.070 -0.968 -25.318 1.00 70.50 116 GLY A O 1
ATOM 869 N N . ILE A 1 117 ? 21.907 -0.155 -23.238 1.00 76.62 117 ILE A N 1
ATOM 870 C CA . ILE A 1 117 ? 22.891 0.919 -23.432 1.00 76.62 117 ILE A CA 1
ATOM 871 C C . ILE A 1 117 ? 24.267 0.363 -23.819 1.00 76.62 117 ILE A C 1
ATOM 873 O O . ILE A 1 117 ? 24.930 0.905 -24.698 1.00 76.62 117 ILE A O 1
ATOM 877 N N . THR A 1 118 ? 24.702 -0.733 -23.197 1.00 79.69 118 THR A N 1
ATOM 878 C CA . THR A 1 118 ? 26.006 -1.342 -23.498 1.00 79.69 118 THR A CA 1
ATOM 879 C C . THR A 1 118 ? 26.067 -1.890 -24.924 1.00 79.69 118 THR A C 1
ATOM 881 O O . THR A 1 118 ? 27.094 -1.739 -25.585 1.00 79.69 118 THR A O 1
ATOM 884 N N . THR A 1 119 ? 24.979 -2.494 -25.410 1.00 81.56 119 THR A N 1
ATOM 885 C CA . THR A 1 119 ? 24.915 -3.025 -26.781 1.00 81.56 119 THR A CA 1
ATOM 886 C C . THR A 1 119 ? 24.895 -1.891 -27.800 1.00 81.56 119 THR A C 1
ATOM 888 O O . THR A 1 119 ? 25.708 -1.908 -28.722 1.00 81.56 119 THR A O 1
ATOM 891 N N . ASP A 1 120 ? 24.063 -0.869 -27.583 1.00 84.69 120 ASP A N 1
ATOM 892 C CA . ASP A 1 120 ? 23.976 0.297 -28.470 1.00 84.69 120 ASP A CA 1
ATOM 893 C C . ASP A 1 120 ? 25.321 1.042 -28.551 1.00 84.69 120 ASP A C 1
ATOM 895 O O . ASP A 1 120 ? 25.776 1.413 -29.633 1.00 84.69 120 ASP A O 1
ATO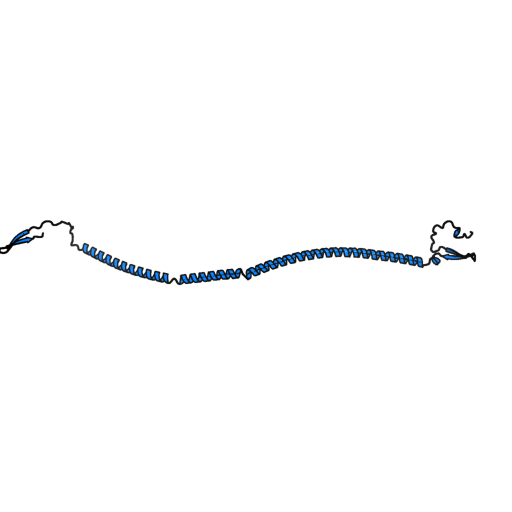M 899 N N . ILE A 1 121 ? 26.012 1.219 -27.415 1.00 86.88 121 ILE A N 1
ATOM 900 C CA . ILE A 1 121 ? 27.347 1.836 -27.381 1.00 86.88 121 ILE A CA 1
ATOM 901 C C . ILE A 1 121 ? 28.358 0.998 -28.163 1.00 86.88 121 ILE A C 1
ATOM 903 O O . ILE A 1 121 ? 29.183 1.567 -28.881 1.00 86.88 121 ILE A O 1
ATOM 907 N N . LEU A 1 122 ? 28.330 -0.330 -28.025 1.00 89.00 122 LEU A N 1
ATOM 908 C CA . LEU A 1 122 ? 29.258 -1.208 -28.734 1.00 89.00 122 LEU A CA 1
ATOM 909 C C . LEU A 1 122 ? 29.013 -1.174 -30.247 1.00 89.00 122 LEU A C 1
ATOM 911 O O . LEU A 1 122 ? 29.976 -1.097 -31.010 1.00 89.00 122 LEU A O 1
ATOM 915 N N . GLU A 1 123 ? 27.750 -1.171 -30.673 1.00 91.81 123 GLU A N 1
ATOM 916 C CA . GLU A 1 123 ? 27.372 -1.055 -32.084 1.00 91.81 123 GLU A CA 1
ATOM 917 C C . GLU A 1 123 ? 27.833 0.282 -32.676 1.00 91.81 123 GLU A C 1
ATOM 919 O O . GLU A 1 123 ? 28.542 0.298 -33.684 1.00 91.81 123 GLU A O 1
ATOM 924 N N . VAL A 1 124 ? 27.518 1.399 -32.011 1.00 93.81 124 VAL A N 1
ATOM 925 C CA . VAL A 1 124 ? 27.959 2.734 -32.443 1.00 93.81 124 VAL A CA 1
ATOM 926 C C . VAL A 1 124 ? 29.484 2.825 -32.460 1.00 93.81 124 VAL A C 1
ATOM 928 O O . VAL A 1 124 ? 30.058 3.370 -33.400 1.00 93.81 124 VAL A O 1
ATOM 931 N N . SER A 1 125 ? 30.164 2.255 -31.463 1.00 94.38 125 SER A N 1
ATOM 932 C CA . SER A 1 125 ? 31.631 2.222 -31.432 1.00 94.38 125 SER A CA 1
ATOM 933 C C . SER A 1 125 ? 32.202 1.439 -32.616 1.00 94.38 125 SER A C 1
ATOM 935 O O . SER A 1 125 ? 33.174 1.884 -33.222 1.00 94.38 125 SER A O 1
ATOM 937 N N . GLY A 1 126 ? 31.583 0.315 -32.987 1.00 95.62 126 GLY A N 1
ATOM 938 C CA . GLY A 1 126 ? 31.946 -0.447 -34.184 1.00 95.62 126 GLY A CA 1
ATOM 939 C C . GLY A 1 126 ? 31.773 0.370 -35.467 1.00 95.62 126 GLY A C 1
ATOM 940 O O . GLY A 1 126 ? 32.708 0.470 -36.260 1.00 95.62 126 GLY A O 1
ATOM 941 N N . GLN A 1 127 ? 30.628 1.037 -35.625 1.00 96.31 127 GLN A N 1
ATOM 942 C CA . GLN A 1 127 ? 30.357 1.915 -36.772 1.00 96.31 127 GLN A CA 1
ATOM 943 C C . GLN A 1 127 ? 31.351 3.084 -36.859 1.00 96.31 127 GLN A C 1
ATOM 945 O O . GLN A 1 127 ? 31.798 3.439 -37.950 1.00 96.31 127 GLN A O 1
ATOM 950 N N . VAL A 1 128 ? 31.738 3.672 -35.721 1.00 96.44 128 VAL A N 1
ATOM 951 C CA . VAL A 1 128 ? 32.757 4.734 -35.670 1.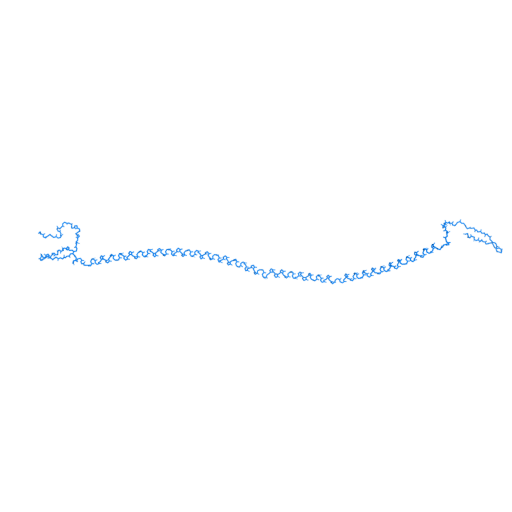00 96.44 128 VAL A CA 1
ATOM 952 C C . VAL A 1 128 ? 34.116 4.207 -36.126 1.00 96.44 128 VAL A C 1
ATOM 954 O O . VAL A 1 128 ? 34.781 4.879 -36.911 1.00 96.44 128 VAL A O 1
ATOM 957 N N . VAL A 1 129 ? 34.515 3.006 -35.695 1.00 96.75 129 VAL A N 1
ATOM 958 C CA . VAL A 1 129 ? 35.774 2.377 -36.131 1.00 96.75 129 VAL A CA 1
ATOM 959 C C . VAL A 1 129 ? 35.779 2.135 -37.643 1.00 96.75 129 VAL A C 1
ATOM 961 O O . VAL A 1 129 ? 36.759 2.476 -38.307 1.00 96.75 129 VAL A O 1
ATOM 964 N N . GLU A 1 130 ? 34.690 1.605 -38.205 1.00 95.38 130 GLU A N 1
ATOM 965 C CA . GLU A 1 130 ? 34.559 1.407 -39.656 1.00 95.38 130 GLU A CA 1
ATOM 966 C C . GLU A 1 130 ? 34.622 2.731 -40.422 1.00 95.38 130 GLU A C 1
ATOM 968 O O . GLU A 1 130 ? 35.323 2.847 -41.429 1.00 95.38 130 GLU A O 1
ATOM 973 N N . LEU A 1 131 ? 33.933 3.761 -39.926 1.00 95.38 131 LEU A N 1
ATOM 974 C CA . LEU A 1 131 ? 33.955 5.084 -40.536 1.00 95.38 131 LEU A CA 1
ATOM 975 C C . LEU A 1 131 ? 35.357 5.704 -40.487 1.00 95.38 131 LEU A C 1
ATOM 977 O O . LEU A 1 131 ? 35.808 6.263 -41.486 1.00 95.38 131 LEU A O 1
ATOM 981 N N . SER A 1 132 ? 36.065 5.582 -39.362 1.00 94.44 132 SER A N 1
ATOM 982 C CA . SER A 1 132 ? 37.457 6.024 -39.245 1.00 94.44 132 SER A CA 1
ATOM 983 C C . SER A 1 132 ? 38.362 5.299 -40.241 1.00 94.44 132 SER A C 1
ATOM 985 O O . SER A 1 132 ? 39.145 5.955 -40.924 1.00 94.44 132 SER A O 1
ATOM 987 N N . ALA A 1 133 ? 38.221 3.980 -40.391 1.00 91.88 133 ALA A N 1
ATOM 988 C CA . ALA A 1 133 ? 38.987 3.214 -41.375 1.00 91.88 133 ALA A CA 1
ATOM 989 C C . ALA A 1 133 ? 38.707 3.677 -42.817 1.00 91.88 133 ALA A C 1
ATOM 991 O O . ALA A 1 133 ? 39.638 3.843 -43.605 1.00 91.88 133 ALA A O 1
ATOM 992 N N . ASN A 1 134 ? 37.442 3.956 -43.144 1.00 91.25 134 ASN A N 1
ATOM 993 C CA . ASN A 1 134 ? 37.061 4.493 -44.450 1.00 91.25 134 ASN A CA 1
ATOM 994 C C . ASN A 1 134 ? 37.661 5.884 -44.704 1.00 91.25 134 ASN A C 1
ATOM 996 O O . ASN A 1 134 ? 38.104 6.154 -45.819 1.00 91.25 134 ASN A O 1
ATOM 1000 N N . PHE A 1 135 ? 37.710 6.759 -43.693 1.00 89.44 135 PHE A N 1
ATOM 1001 C CA . PHE A 1 135 ? 38.360 8.067 -43.822 1.00 89.44 135 PHE A CA 1
ATOM 1002 C C . PHE A 1 135 ? 39.864 7.947 -44.073 1.00 89.44 135 PHE A C 1
ATOM 1004 O O . PHE A 1 135 ? 40.359 8.620 -44.974 1.00 89.44 135 PHE A O 1
ATOM 1011 N N . LEU A 1 136 ? 40.566 7.064 -43.354 1.00 87.75 136 LEU A N 1
ATOM 1012 C CA . LEU A 1 136 ? 41.992 6.814 -43.603 1.00 87.75 136 LEU A CA 1
ATOM 1013 C C . LEU A 1 136 ? 42.229 6.314 -45.035 1.00 87.75 136 LEU A C 1
ATOM 1015 O O . LEU A 1 136 ? 43.110 6.815 -45.723 1.00 87.75 136 LEU A O 1
ATOM 1019 N N . ALA A 1 137 ? 41.395 5.395 -45.529 1.00 85.25 137 ALA A N 1
ATOM 1020 C CA . ALA A 1 137 ? 41.511 4.895 -46.900 1.00 85.25 137 ALA A CA 1
ATOM 1021 C C . ALA A 1 137 ? 41.269 5.981 -47.972 1.00 85.25 137 ALA A C 1
ATOM 1023 O O . ALA A 1 137 ? 41.798 5.887 -49.079 1.00 85.25 137 ALA A O 1
ATOM 1024 N N . ILE A 1 138 ? 40.461 7.002 -47.664 1.00 85.06 138 ILE A N 1
ATOM 1025 C CA . ILE A 1 138 ? 40.263 8.171 -48.535 1.00 85.06 138 ILE A CA 1
ATOM 1026 C C . ILE A 1 138 ? 41.458 9.130 -48.450 1.00 85.06 138 ILE A C 1
ATOM 1028 O O . ILE A 1 138 ? 41.808 9.739 -49.461 1.00 85.06 138 ILE A O 1
ATOM 1032 N N . GLU A 1 139 ? 42.064 9.291 -47.274 1.00 81.19 139 GLU A N 1
ATOM 1033 C CA . GLU A 1 139 ? 43.252 10.129 -47.080 1.00 81.19 139 GLU A CA 1
ATOM 1034 C C . GLU A 1 139 ? 44.475 9.545 -47.805 1.00 81.19 139 GLU A C 1
ATOM 1036 O O . GLU A 1 139 ? 45.171 10.280 -48.505 1.00 81.19 139 GLU A O 1
ATOM 1041 N N . ASP A 1 140 ? 44.635 8.219 -47.780 1.00 78.62 140 ASP A N 1
ATOM 1042 C CA . ASP A 1 140 ? 45.690 7.461 -48.476 1.00 78.62 140 ASP A CA 1
ATOM 1043 C C . ASP A 1 140 ? 45.482 7.367 -50.005 1.00 78.62 140 ASP A C 1
ATOM 1045 O O . ASP A 1 140 ? 45.979 6.458 -50.678 1.00 78.62 140 ASP A O 1
ATOM 1049 N N . ASN A 1 141 ? 44.745 8.303 -50.610 1.00 81.88 141 ASN A N 1
ATOM 1050 C CA . ASN A 1 141 ? 44.477 8.322 -52.047 1.00 81.88 141 ASN A CA 1
ATOM 1051 C C . ASN A 1 141 ? 45.662 8.858 -52.875 1.00 81.88 141 ASN A C 1
ATOM 1053 O O . ASN A 1 141 ? 45.534 9.731 -53.745 1.00 81.88 141 ASN A O 1
ATOM 1057 N N . ASP A 1 142 ? 46.829 8.269 -52.632 1.00 78.62 142 ASP A N 1
ATOM 1058 C CA . ASP A 1 142 ? 48.072 8.457 -53.375 1.00 78.62 142 ASP A CA 1
ATOM 1059 C C . ASP A 1 142 ? 47.895 8.144 -54.866 1.00 78.62 142 ASP A C 1
ATOM 1061 O O . ASP A 1 142 ? 48.557 8.739 -55.720 1.00 78.62 142 ASP A O 1
ATOM 1065 N N . GLY A 1 143 ? 46.961 7.250 -55.209 1.00 81.06 143 GLY A N 1
ATOM 1066 C CA . GLY A 1 143 ? 46.622 6.919 -56.592 1.00 81.06 143 GLY A CA 1
ATOM 1067 C C . GLY A 1 143 ? 46.063 8.113 -57.373 1.00 81.06 143 GLY A C 1
ATOM 1068 O O . GLY A 1 143 ? 46.513 8.381 -58.494 1.00 81.06 143 GLY A O 1
ATOM 1069 N N . ILE A 1 144 ? 45.127 8.873 -56.786 1.00 85.94 144 ILE A N 1
ATOM 1070 C CA . ILE A 1 144 ? 44.610 10.102 -57.409 1.00 85.94 144 ILE A CA 1
ATOM 1071 C C . ILE A 1 144 ? 45.703 11.168 -57.471 1.00 85.94 144 ILE A C 1
ATOM 1073 O O . ILE A 1 144 ? 45.873 11.773 -58.529 1.00 85.94 144 ILE A O 1
ATOM 1077 N N . GLN A 1 145 ? 46.480 11.368 -56.401 1.00 86.56 145 GLN A N 1
ATOM 1078 C CA . GLN A 1 145 ? 47.578 12.345 -56.409 1.00 86.56 145 GLN A CA 1
ATOM 1079 C C . GLN A 1 145 ? 48.611 12.037 -57.500 1.00 86.56 145 GLN A C 1
ATOM 1081 O O . GLN A 1 145 ? 48.988 12.921 -58.270 1.00 86.56 145 GLN A O 1
ATOM 1086 N N . THR A 1 146 ? 48.994 10.769 -57.646 1.00 88.00 146 THR A N 1
ATOM 1087 C CA . THR A 1 146 ? 49.903 10.304 -58.704 1.00 88.00 146 THR A CA 1
ATOM 1088 C C . THR A 1 146 ? 49.309 10.539 -60.096 1.00 88.00 146 THR A C 1
ATOM 1090 O O . THR A 1 146 ? 49.996 11.011 -61.004 1.00 88.00 146 THR A O 1
ATOM 1093 N N . THR A 1 147 ? 48.013 10.265 -60.270 1.00 90.56 147 THR A N 1
ATOM 1094 C CA . THR A 1 147 ? 47.310 10.485 -61.545 1.00 90.56 147 THR A CA 1
ATOM 1095 C C . THR A 1 147 ? 47.237 11.971 -61.902 1.00 90.56 147 THR A C 1
ATOM 1097 O O . THR A 1 147 ? 47.475 12.336 -63.056 1.00 90.56 147 THR A O 1
ATOM 1100 N N . ILE A 1 148 ? 46.957 12.838 -60.924 1.00 92.38 148 ILE A N 1
ATOM 1101 C CA . ILE A 1 148 ? 46.956 14.296 -61.099 1.00 92.38 148 ILE A CA 1
ATOM 1102 C C . ILE A 1 148 ? 48.351 14.766 -61.504 1.00 92.38 148 ILE A C 1
ATOM 1104 O O . ILE A 1 148 ? 48.477 15.441 -62.519 1.00 92.38 148 ILE A O 1
ATOM 1108 N N . GLN A 1 149 ? 49.400 14.366 -60.780 1.00 94.31 149 GLN A N 1
ATOM 1109 C CA . GLN A 1 149 ? 50.779 14.749 -61.100 1.00 94.31 149 GLN A CA 1
ATOM 1110 C C . GLN A 1 149 ? 51.182 14.316 -62.516 1.00 94.31 149 GLN A C 1
ATOM 1112 O O . GLN A 1 149 ? 51.738 15.116 -63.270 1.00 94.31 149 GLN A O 1
ATOM 1117 N N . SER A 1 150 ? 50.851 13.082 -62.910 1.00 94.50 150 SER A N 1
ATOM 1118 C CA . SER A 1 150 ? 51.109 12.586 -64.267 1.00 94.50 150 SER A CA 1
ATOM 1119 C C . SER A 1 150 ? 50.338 13.376 -65.330 1.00 94.50 150 SER A C 1
ATOM 1121 O O . SER A 1 150 ? 50.899 13.735 -66.366 1.00 94.50 150 SER A O 1
ATOM 1123 N N . THR A 1 151 ? 49.069 13.693 -65.068 1.00 95.44 151 THR A N 1
ATOM 1124 C CA . THR A 1 151 ? 48.235 14.481 -65.987 1.00 95.44 151 THR A CA 1
ATOM 1125 C C . THR A 1 151 ? 48.766 15.905 -66.132 1.00 95.44 151 THR A C 1
ATOM 1127 O O . THR A 1 151 ? 48.895 16.384 -67.256 1.00 95.44 151 THR A O 1
ATOM 1130 N N . THR A 1 152 ? 49.138 16.554 -65.027 1.00 96.62 152 THR A N 1
ATOM 1131 C CA . THR A 1 152 ? 49.763 17.884 -65.023 1.00 96.62 152 THR A CA 1
ATOM 1132 C C . THR A 1 152 ? 51.044 17.887 -65.854 1.00 96.62 152 THR A C 1
ATOM 1134 O O . THR A 1 152 ? 51.182 18.716 -66.748 1.00 96.62 152 THR A O 1
ATOM 1137 N N . ALA A 1 153 ? 51.928 16.902 -65.659 1.00 95.62 153 ALA A N 1
ATOM 1138 C CA . ALA A 1 153 ? 53.158 16.787 -66.444 1.00 95.62 153 ALA A CA 1
ATOM 1139 C C . ALA A 1 153 ? 52.890 16.626 -67.954 1.00 95.62 153 ALA A C 1
ATOM 1141 O O . ALA A 1 153 ? 53.580 17.226 -68.781 1.00 95.62 153 ALA A O 1
ATOM 1142 N N . ASN A 1 154 ? 51.868 15.850 -68.330 1.00 96.00 154 ASN A N 1
ATOM 1143 C CA . ASN A 1 154 ? 51.467 15.696 -69.731 1.00 96.00 154 ASN A CA 1
ATOM 1144 C C . ASN A 1 154 ? 50.909 17.000 -70.324 1.00 96.00 154 ASN A C 1
ATOM 1146 O O . ASN A 1 154 ? 51.203 17.319 -71.478 1.00 96.00 154 ASN A O 1
ATOM 1150 N N . VAL A 1 155 ? 50.119 17.755 -69.555 1.00 96.81 155 VAL A N 1
ATOM 1151 C CA . VAL A 1 155 ? 49.594 19.065 -69.973 1.00 96.81 155 VAL A CA 1
ATOM 1152 C C . VAL A 1 155 ? 50.735 20.056 -70.198 1.00 96.81 155 VAL A C 1
ATOM 1154 O O . VAL A 1 155 ? 50.765 20.699 -71.247 1.00 96.81 155 VAL A O 1
ATOM 1157 N N . ASP A 1 156 ? 51.704 20.123 -69.285 1.00 96.19 156 ASP A N 1
ATOM 1158 C CA . ASP A 1 156 ? 52.869 21.006 -69.412 1.00 96.19 156 ASP A CA 1
ATOM 1159 C C . ASP A 1 156 ? 53.695 20.674 -70.665 1.00 96.19 156 ASP A C 1
ATOM 1161 O O . ASP A 1 156 ? 54.065 21.566 -71.437 1.00 96.19 156 ASP A O 1
ATOM 1165 N N . PHE A 1 157 ? 53.926 19.382 -70.928 1.00 95.50 157 PHE A N 1
ATOM 1166 C CA . PHE A 1 157 ? 54.622 18.923 -72.132 1.00 95.50 157 PHE A CA 1
ATOM 1167 C C . PHE A 1 157 ? 53.893 19.327 -73.425 1.00 95.50 157 PHE A C 1
ATOM 1169 O O . PHE A 1 157 ? 54.512 19.814 -74.382 1.00 95.50 157 PHE A O 1
ATOM 1176 N N . LEU A 1 158 ? 52.570 19.139 -73.466 1.00 95.50 158 LEU A N 1
ATOM 1177 C CA . LEU A 1 158 ? 51.748 19.527 -74.612 1.00 95.50 158 LEU A CA 1
ATOM 1178 C C . LEU A 1 158 ? 51.732 21.048 -74.801 1.00 95.50 158 LEU A C 1
ATOM 1180 O O . LEU A 1 158 ? 51.863 21.507 -75.936 1.00 95.50 158 LEU A O 1
ATOM 1184 N N . SER A 1 159 ? 51.643 21.821 -73.715 1.00 94.81 159 SER A N 1
ATOM 1185 C CA . SER A 1 159 ? 51.702 23.286 -73.758 1.00 94.81 159 SER A CA 1
ATOM 1186 C C . SER A 1 159 ? 53.017 23.769 -74.374 1.00 94.81 159 SER A C 1
ATOM 1188 O O . SER A 1 159 ? 52.994 24.530 -75.340 1.00 94.81 159 SER A O 1
ATOM 1190 N N . GLY A 1 160 ? 54.164 23.249 -73.921 1.00 93.62 160 GLY A N 1
ATOM 1191 C CA . GLY A 1 160 ? 55.468 23.613 -74.493 1.00 93.62 160 GLY A CA 1
ATOM 1192 C C . GLY A 1 160 ? 55.623 23.216 -75.971 1.00 93.62 160 GLY A C 1
ATOM 1193 O O . GLY A 1 160 ? 56.234 23.937 -76.768 1.00 93.62 160 GLY A O 1
ATOM 1194 N N . SER A 1 161 ? 55.023 22.093 -76.376 1.00 93.25 161 SER A N 1
ATOM 1195 C CA . SER A 1 161 ? 54.986 21.673 -77.784 1.00 93.25 161 SER A CA 1
ATOM 1196 C C . SER A 1 161 ? 54.137 22.621 -78.644 1.00 93.25 161 SER A C 1
ATOM 1198 O O . SER A 1 161 ? 54.531 22.970 -79.760 1.00 93.25 161 SER A O 1
ATOM 1200 N N . ILE A 1 162 ? 52.991 23.078 -78.125 1.00 93.94 162 ILE A N 1
ATOM 1201 C CA . ILE A 1 162 ? 52.129 24.075 -78.780 1.00 93.94 162 ILE A CA 1
ATOM 1202 C C . ILE A 1 162 ? 52.859 25.412 -78.914 1.00 93.94 162 ILE A C 1
ATOM 1204 O O . ILE A 1 162 ? 52.829 26.002 -79.997 1.00 93.94 162 ILE A O 1
ATOM 1208 N N . ASP A 1 163 ? 53.555 25.869 -77.875 1.00 92.69 163 ASP A N 1
ATOM 1209 C CA . ASP A 1 163 ? 54.336 27.112 -77.913 1.00 92.69 163 ASP A CA 1
ATOM 1210 C C . ASP A 1 163 ? 55.433 27.050 -78.986 1.00 92.69 163 ASP A C 1
ATOM 1212 O O . ASP A 1 163 ? 55.612 27.985 -79.779 1.00 92.69 163 ASP A O 1
ATOM 1216 N N . THR A 1 164 ? 56.116 25.906 -79.080 1.00 90.44 164 THR A N 1
ATOM 1217 C CA . THR A 1 164 ? 57.133 25.646 -80.110 1.00 90.44 164 THR A CA 1
ATOM 1218 C C . THR A 1 164 ? 56.526 25.697 -81.517 1.00 90.44 164 THR A C 1
ATOM 1220 O O . THR A 1 164 ? 57.041 26.396 -82.397 1.00 90.44 164 THR A O 1
ATOM 1223 N N . ASN A 1 165 ? 55.393 25.022 -81.733 1.00 89.88 165 ASN A N 1
ATOM 1224 C CA . ASN A 1 165 ? 54.694 25.015 -83.023 1.00 89.88 165 ASN A CA 1
ATOM 1225 C C . ASN A 1 165 ? 54.140 26.396 -83.401 1.00 89.88 165 ASN A C 1
ATOM 1227 O O . ASN A 1 165 ? 54.224 26.801 -84.565 1.00 89.88 165 ASN A O 1
ATOM 1231 N N . THR A 1 166 ? 53.610 27.141 -82.431 1.00 90.25 166 THR A N 1
ATOM 1232 C CA . THR A 1 166 ? 53.110 28.510 -82.622 1.00 90.25 166 THR A CA 1
ATOM 1233 C C . THR A 1 166 ? 54.250 29.435 -83.036 1.00 90.25 166 THR A C 1
ATOM 1235 O O . THR A 1 166 ? 54.131 30.172 -84.016 1.00 90.25 166 THR A O 1
ATOM 1238 N N . THR A 1 167 ? 55.401 29.332 -82.367 1.00 89.75 167 THR A N 1
ATOM 1239 C CA . THR A 1 167 ? 56.615 30.087 -82.713 1.00 89.75 167 THR A CA 1
ATOM 1240 C C . THR A 1 167 ? 57.106 29.751 -84.124 1.00 89.75 167 THR A C 1
ATOM 1242 O O . THR A 1 167 ? 57.388 30.658 -84.911 1.00 89.75 167 THR A O 1
ATOM 1245 N N . SER A 1 168 ? 57.145 28.464 -84.487 1.00 87.12 168 SER A N 1
ATOM 1246 C CA . SER A 1 168 ? 57.524 28.016 -85.835 1.00 87.12 168 SER A CA 1
ATOM 1247 C C . SER A 1 168 ? 56.562 28.534 -86.912 1.00 87.12 168 SER A C 1
ATOM 1249 O O . SER A 1 168 ? 56.992 29.064 -87.938 1.00 87.12 168 SER A O 1
ATOM 1251 N N . THR A 1 169 ? 55.253 28.472 -86.658 1.00 85.06 169 THR A N 1
ATOM 1252 C CA . THR A 1 169 ? 54.222 28.976 -87.579 1.00 85.06 169 THR A CA 1
ATOM 1253 C C . THR A 1 169 ? 54.326 30.489 -87.762 1.00 85.06 169 THR A C 1
ATOM 1255 O O . THR A 1 169 ? 54.250 30.980 -88.892 1.00 85.06 169 THR A O 1
ATOM 1258 N N . ASN A 1 170 ? 54.572 31.233 -86.681 1.00 81.50 170 ASN A N 1
ATOM 1259 C CA . ASN A 1 170 ? 54.825 32.672 -86.741 1.00 81.50 170 ASN A CA 1
ATOM 1260 C C . ASN A 1 170 ? 56.079 32.983 -87.573 1.00 81.50 170 A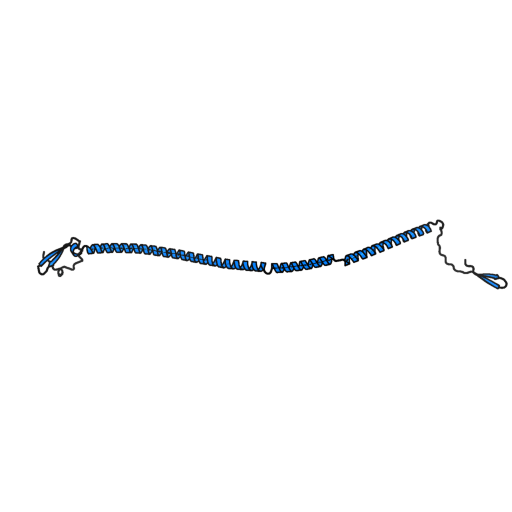SN A C 1
ATOM 1262 O O . ASN A 1 170 ? 56.044 33.873 -88.425 1.00 81.50 170 ASN A O 1
ATOM 1266 N N . HIS A 1 171 ? 57.160 32.215 -87.397 1.00 74.81 171 HIS A N 1
ATOM 1267 C CA . HIS A 1 171 ? 58.380 32.364 -88.194 1.00 74.81 171 HIS A CA 1
ATOM 1268 C C . HIS A 1 171 ? 58.143 32.084 -89.686 1.00 74.81 171 HIS A C 1
ATOM 1270 O O . HIS A 1 171 ? 58.569 32.865 -90.539 1.00 74.81 171 HIS A O 1
ATOM 1276 N N . ASN A 1 172 ? 57.406 31.019 -90.012 1.00 74.31 172 ASN A N 1
ATOM 1277 C CA . ASN A 1 172 ? 57.033 30.689 -91.389 1.00 74.31 172 ASN A CA 1
ATOM 1278 C C . ASN A 1 172 ? 56.134 31.768 -92.010 1.00 74.31 172 ASN A C 1
ATOM 1280 O O . ASN A 1 172 ? 56.322 32.141 -93.167 1.00 74.31 172 ASN A O 1
ATOM 1284 N N . THR A 1 173 ? 55.194 32.319 -91.238 1.00 73.31 173 THR A N 1
ATOM 1285 C CA . THR A 1 173 ? 54.313 33.410 -91.682 1.00 73.31 173 THR A CA 1
ATOM 1286 C C . THR A 1 173 ? 55.113 34.677 -91.998 1.00 73.31 173 THR A C 1
ATOM 1288 O O . THR A 1 173 ? 54.900 35.284 -93.048 1.00 73.31 173 THR A O 1
ATOM 1291 N N . LEU A 1 174 ? 56.086 35.036 -91.151 1.00 68.88 174 LEU A N 1
ATOM 1292 C CA . LEU A 1 174 ? 57.028 36.136 -91.402 1.00 68.88 174 LEU A CA 1
ATOM 1293 C C . LEU A 1 174 ? 57.881 35.887 -92.657 1.00 68.88 174 LEU A C 1
ATOM 1295 O O . LEU A 1 174 ? 58.043 36.792 -93.474 1.00 68.88 174 LEU A O 1
ATOM 1299 N N . HIS A 1 175 ? 58.377 34.662 -92.858 1.00 66.12 175 HIS A N 1
ATOM 1300 C CA . HIS A 1 175 ? 59.119 34.290 -94.069 1.00 66.12 175 HIS A CA 1
ATOM 1301 C C . HIS A 1 175 ? 58.264 34.420 -95.340 1.00 66.12 175 HIS A C 1
ATOM 1303 O O . HIS A 1 175 ? 58.719 34.996 -96.327 1.00 66.12 175 HIS A O 1
ATOM 1309 N N . ILE A 1 176 ? 57.012 33.952 -95.323 1.00 65.75 176 ILE A N 1
ATOM 1310 C CA . ILE A 1 176 ? 56.082 34.088 -96.458 1.00 65.75 176 ILE A CA 1
ATOM 1311 C C . ILE A 1 176 ? 55.747 35.562 -96.722 1.00 65.75 176 ILE A C 1
ATOM 1313 O O . ILE A 1 176 ? 55.678 35.971 -97.883 1.00 65.75 176 ILE A O 1
ATOM 1317 N N . ALA A 1 177 ? 55.551 36.368 -95.675 1.00 58.62 177 ALA A N 1
ATOM 1318 C CA . ALA A 1 177 ? 55.354 37.808 -95.820 1.00 58.62 177 ALA A CA 1
ATOM 1319 C C . ALA A 1 177 ? 56.573 38.468 -96.487 1.00 58.62 177 ALA A C 1
ATOM 1321 O O . ALA A 1 177 ? 56.393 39.231 -97.433 1.00 58.62 177 ALA A O 1
ATOM 1322 N N . ASN A 1 178 ? 57.793 38.093 -96.086 1.00 59.69 178 ASN A N 1
ATOM 1323 C CA . ASN A 1 178 ? 59.036 38.579 -96.694 1.00 59.69 178 ASN A CA 1
ATOM 1324 C C . ASN A 1 178 ? 59.213 38.143 -98.160 1.00 59.69 178 ASN A C 1
ATOM 1326 O O . ASN A 1 178 ? 59.719 38.915 -98.970 1.00 59.69 178 ASN A O 1
ATOM 1330 N N . ILE A 1 179 ? 58.758 36.944 -98.541 1.00 61.28 179 ILE A N 1
ATOM 1331 C CA . ILE A 1 179 ? 58.752 36.514 -99.952 1.00 61.28 179 ILE A CA 1
ATOM 1332 C C . ILE A 1 179 ? 57.783 37.372 -100.779 1.00 61.28 179 ILE A C 1
ATOM 1334 O O . ILE A 1 179 ? 58.104 37.738 -101.907 1.00 61.28 179 ILE A O 1
ATOM 1338 N N . ARG A 1 180 ? 56.614 37.737 -100.231 1.00 54.59 180 ARG A N 1
ATOM 1339 C CA . ARG A 1 180 ? 55.646 38.608 -100.928 1.00 54.59 180 ARG A CA 1
ATOM 1340 C C . ARG A 1 180 ? 56.088 40.072 -101.005 1.00 54.59 180 ARG A C 1
ATOM 1342 O O . ARG A 1 180 ? 55.615 40.780 -101.888 1.00 54.59 180 ARG A O 1
ATOM 1349 N N . THR A 1 181 ? 56.954 40.532 -100.103 1.00 55.44 181 THR A N 1
ATOM 1350 C CA . THR A 1 181 ? 57.480 41.907 -100.098 1.00 55.44 181 THR A CA 1
ATOM 1351 C C . THR A 1 181 ? 58.815 42.063 -100.821 1.00 55.44 181 THR A C 1
ATOM 1353 O O . THR A 1 181 ? 59.291 43.194 -100.934 1.00 55.44 181 THR A O 1
ATOM 1356 N N . LEU A 1 182 ? 59.392 40.992 -101.389 1.00 55.88 182 LEU A N 1
ATOM 1357 C CA . LEU A 1 182 ? 60.379 41.133 -102.461 1.00 55.88 182 LEU A CA 1
ATOM 1358 C C . LEU A 1 182 ? 59.692 41.851 -103.634 1.00 55.88 182 LEU A C 1
ATOM 1360 O O . LEU A 1 182 ? 59.002 41.254 -104.458 1.00 55.88 182 LEU A O 1
ATOM 1364 N N . SER A 1 183 ? 59.881 43.165 -103.677 1.00 51.59 183 SER A N 1
ATOM 1365 C CA . SER A 1 183 ? 59.265 44.163 -104.555 1.00 51.59 183 SER A CA 1
ATOM 1366 C C . SER A 1 183 ? 59.637 44.036 -106.044 1.00 51.59 183 SER A C 1
ATOM 1368 O O . SER A 1 183 ? 59.594 45.015 -106.782 1.00 51.59 183 SER A O 1
ATOM 1370 N N . GLY A 1 184 ? 59.987 42.831 -106.503 1.00 53.19 184 GLY A N 1
ATOM 1371 C CA . GLY A 1 184 ? 60.406 42.534 -107.873 1.00 53.19 184 GLY A CA 1
ATOM 1372 C C . GLY A 1 184 ? 59.458 41.636 -108.674 1.00 53.19 184 GLY A C 1
ATOM 1373 O O . GLY A 1 184 ? 59.719 41.417 -109.852 1.00 53.19 184 GLY A O 1
ATOM 1374 N N . PHE A 1 185 ? 58.374 41.113 -108.087 1.00 51.69 185 PHE A N 1
ATOM 1375 C CA . PHE A 1 185 ? 57.438 40.217 -108.783 1.00 51.69 185 PHE A CA 1
ATOM 1376 C C . PHE A 1 185 ? 56.039 40.841 -108.913 1.00 51.69 185 PHE A C 1
ATOM 1378 O O . PHE A 1 185 ? 55.140 40.591 -108.116 1.00 51.69 185 PHE A O 1
ATOM 1385 N N . SER A 1 186 ? 55.836 41.645 -109.959 1.00 56.59 186 SER A N 1
ATOM 1386 C CA . SER A 1 186 ? 54.502 41.999 -110.463 1.00 56.59 186 SER A CA 1
ATOM 1387 C C . SER A 1 186 ? 54.193 41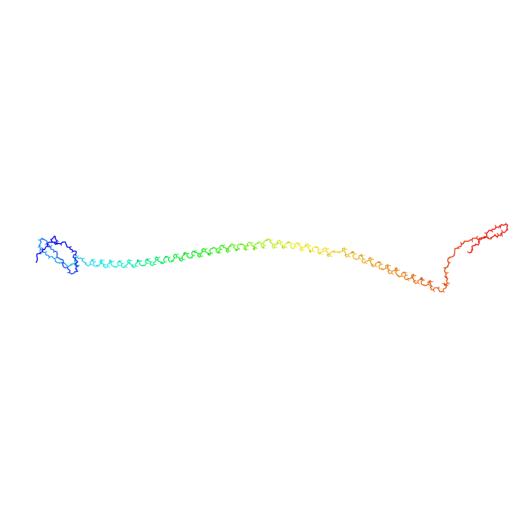.147 -111.698 1.00 56.59 186 SER A C 1
ATOM 1389 O O . SER A 1 186 ? 54.333 41.600 -112.833 1.00 56.59 186 SER A O 1
ATOM 1391 N N . GLY A 1 187 ? 53.837 39.881 -111.487 1.00 48.25 187 GLY A N 1
ATOM 1392 C CA . GLY A 1 187 ? 53.500 38.953 -112.567 1.00 48.25 187 GLY A CA 1
ATOM 1393 C C . GLY A 1 187 ? 52.199 38.222 -112.277 1.00 48.25 187 GLY A C 1
ATOM 1394 O O . GLY A 1 187 ? 52.108 37.469 -111.311 1.00 48.25 187 GLY A O 1
ATOM 1395 N N . THR A 1 188 ? 51.185 38.439 -113.111 1.00 50.53 188 THR A N 1
ATOM 1396 C CA . THR A 1 188 ? 49.945 37.657 -113.107 1.00 50.53 188 THR A CA 1
ATOM 1397 C C . THR A 1 188 ? 50.242 36.281 -113.701 1.00 50.53 188 THR A C 1
ATOM 1399 O O . THR A 1 188 ? 50.630 36.179 -114.863 1.00 50.53 188 THR A O 1
ATOM 1402 N N . VAL A 1 189 ? 50.084 35.212 -112.920 1.00 48.66 189 VAL A N 1
ATOM 1403 C CA . VAL A 1 189 ? 50.264 33.841 -113.418 1.00 48.66 189 VAL A CA 1
ATOM 1404 C C . VAL A 1 189 ? 49.058 33.475 -114.284 1.00 48.66 189 VAL A C 1
ATOM 1406 O O . VAL A 1 189 ? 47.937 33.407 -113.785 1.00 48.66 189 VAL A O 1
ATOM 1409 N N . THR A 1 190 ? 49.283 33.233 -115.577 1.00 43.28 190 THR A N 1
ATOM 1410 C CA . THR A 1 190 ? 48.297 32.619 -116.479 1.00 43.28 190 THR A CA 1
ATOM 1411 C C . THR A 1 190 ? 48.840 31.284 -116.977 1.00 43.28 190 THR A C 1
ATOM 1413 O O . THR A 1 190 ? 49.980 31.181 -117.421 1.00 43.28 190 THR A O 1
ATOM 1416 N N . THR A 1 191 ? 48.036 30.232 -116.844 1.00 49.59 191 THR A N 1
ATOM 1417 C CA . THR A 1 191 ? 48.376 28.863 -117.243 1.00 49.59 191 THR A CA 1
ATOM 1418 C C . THR A 1 191 ? 47.967 28.626 -118.694 1.00 49.59 191 THR A C 1
ATOM 1420 O O . THR A 1 191 ? 46.772 28.548 -118.978 1.00 49.59 191 THR A O 1
ATOM 1423 N N . ALA A 1 192 ? 48.933 28.465 -119.601 1.00 41.53 192 ALA A N 1
ATOM 1424 C CA . ALA A 1 192 ? 48.687 27.989 -120.962 1.00 41.53 192 ALA A CA 1
ATOM 1425 C C . ALA A 1 192 ? 49.464 26.688 -121.228 1.00 41.53 192 ALA A C 1
ATOM 1427 O O . ALA A 1 192 ? 50.659 26.593 -120.958 1.00 41.53 192 ALA A O 1
ATOM 1428 N N . SER A 1 193 ? 48.750 25.676 -121.724 1.00 41.84 193 SER A N 1
ATOM 1429 C CA . SER A 1 193 ? 49.238 24.331 -122.047 1.00 41.84 193 SER A CA 1
ATOM 1430 C C . SER A 1 193 ? 49.948 24.296 -123.409 1.00 41.84 193 SER A C 1
ATOM 1432 O O . SER A 1 193 ? 49.478 24.908 -124.365 1.00 41.84 193 SER A O 1
ATOM 1434 N N . VAL A 1 194 ? 51.061 23.561 -123.510 1.00 46.78 194 VAL A N 1
ATOM 1435 C CA . VAL A 1 194 ? 51.935 23.506 -124.700 1.00 46.78 194 VAL A CA 1
ATOM 1436 C C . VAL A 1 194 ? 51.614 22.266 -125.548 1.00 46.78 194 VAL A C 1
ATOM 1438 O O . VAL A 1 194 ? 51.759 21.141 -125.074 1.00 46.78 194 VAL A O 1
ATOM 1441 N N . THR A 1 195 ? 51.192 22.447 -126.805 1.00 47.31 195 THR A N 1
ATOM 1442 C CA . THR A 1 195 ? 50.882 21.347 -127.746 1.00 47.31 195 THR A CA 1
ATOM 1443 C C . THR A 1 195 ? 51.278 21.680 -129.194 1.00 47.31 195 THR A C 1
ATOM 1445 O O . THR A 1 195 ? 50.417 22.044 -129.989 1.00 47.31 195 THR A O 1
ATOM 1448 N N . GLN A 1 196 ? 52.564 21.548 -129.555 1.00 51.19 196 GLN A N 1
ATOM 1449 C CA . GLN A 1 196 ? 53.055 21.019 -130.852 1.00 51.19 196 GLN A CA 1
ATOM 1450 C C . GLN A 1 196 ? 54.586 21.117 -130.953 1.00 51.19 196 GLN A C 1
ATOM 1452 O O . GLN A 1 196 ? 55.155 22.185 -130.767 1.00 51.19 196 GLN A O 1
ATOM 1457 N N . THR A 1 197 ? 55.252 20.021 -131.320 1.00 56.75 197 THR A N 1
ATOM 1458 C CA . THR A 1 197 ? 56.713 19.957 -131.486 1.00 56.75 197 THR A CA 1
ATOM 1459 C C . THR A 1 197 ? 57.099 20.126 -132.960 1.00 56.75 197 THR A C 1
ATOM 1461 O O . THR A 1 197 ? 56.751 19.285 -133.794 1.00 56.75 197 THR A O 1
ATOM 1464 N N . LYS A 1 198 ? 57.829 21.193 -133.311 1.00 59.81 198 LYS A N 1
ATOM 1465 C CA . LYS A 1 198 ? 58.339 21.423 -134.677 1.00 59.81 198 LYS A CA 1
ATOM 1466 C C . LYS A 1 198 ? 59.779 20.914 -134.810 1.00 59.81 198 LYS A C 1
ATOM 1468 O O . LYS A 1 198 ? 60.618 21.162 -133.952 1.00 59.81 198 LYS A O 1
ATOM 1473 N N . HIS A 1 199 ? 60.064 20.204 -135.904 1.00 69.75 199 HIS A N 1
ATOM 1474 C CA . HIS A 1 199 ? 61.408 19.714 -136.231 1.00 69.75 199 HIS A CA 1
ATOM 1475 C C . HIS A 1 199 ? 61.937 20.438 -137.467 1.00 69.75 199 HIS A C 1
ATOM 1477 O O . HIS A 1 199 ? 61.234 20.509 -138.477 1.00 69.75 199 HIS A O 1
ATOM 1483 N N . VAL A 1 200 ? 63.186 20.902 -137.413 1.00 67.50 200 VAL A N 1
ATOM 1484 C CA . VAL A 1 200 ? 63.886 21.482 -138.569 1.00 67.50 200 VAL A CA 1
ATOM 1485 C C . VAL A 1 200 ? 65.026 20.537 -138.974 1.00 67.50 200 VAL A C 1
ATOM 1487 O O . VAL A 1 200 ? 65.829 20.157 -138.116 1.00 67.50 200 VAL A O 1
ATOM 1490 N N . PRO A 1 201 ? 65.102 20.090 -140.243 1.00 66.12 201 PRO A N 1
ATOM 1491 C CA . PRO A 1 201 ? 66.207 19.260 -140.703 1.00 66.12 201 PRO A CA 1
ATOM 1492 C C . PRO A 1 201 ? 67.486 20.094 -140.841 1.00 66.12 201 PRO A C 1
ATOM 1494 O O . PRO A 1 201 ? 67.473 21.168 -141.440 1.00 66.12 201 PRO A O 1
ATOM 1497 N N . ILE A 1 202 ? 68.594 19.574 -140.317 1.00 72.81 202 ILE A N 1
ATOM 1498 C CA . ILE A 1 202 ? 69.936 20.143 -140.466 1.00 72.81 202 ILE A CA 1
ATOM 1499 C C . ILE A 1 202 ? 70.878 19.081 -141.032 1.00 72.81 202 ILE A C 1
ATOM 1501 O O . ILE A 1 202 ? 70.819 17.915 -140.648 1.00 72.81 202 ILE A O 1
ATOM 1505 N N . VAL A 1 203 ? 71.748 19.465 -141.962 1.00 66.50 203 VAL A N 1
ATOM 1506 C CA . VAL A 1 203 ? 72.708 18.550 -142.594 1.00 66.50 203 VAL A CA 1
ATOM 1507 C C . VAL A 1 203 ? 74.088 18.793 -141.995 1.00 66.50 203 VAL A C 1
ATOM 1509 O O . VAL A 1 203 ? 74.570 19.924 -142.014 1.00 66.50 203 VAL A O 1
ATOM 1512 N N . ILE A 1 204 ? 74.718 17.743 -141.462 1.00 67.56 204 ILE A N 1
ATOM 1513 C CA . ILE A 1 204 ? 76.101 17.779 -140.969 1.00 67.56 204 ILE A CA 1
ATOM 1514 C C . ILE A 1 204 ? 76.889 16.708 -141.724 1.00 67.56 204 ILE A C 1
ATOM 1516 O O . ILE A 1 204 ? 76.628 15.511 -141.595 1.00 67.56 204 ILE A O 1
ATOM 1520 N N . GLY A 1 205 ? 77.847 17.145 -142.543 1.00 76.12 205 GLY A N 1
ATOM 1521 C CA . GLY A 1 205 ? 78.548 16.265 -143.478 1.00 76.12 205 GLY A CA 1
ATOM 1522 C C . GLY A 1 205 ? 77.596 15.729 -144.551 1.00 76.12 205 GLY A C 1
ATOM 1523 O O . GLY A 1 205 ? 76.866 16.496 -145.172 1.00 76.12 205 GLY A O 1
ATOM 1524 N N . SER A 1 206 ? 77.590 14.413 -144.764 1.00 58.41 206 SER A N 1
ATOM 1525 C CA . SER A 1 206 ? 76.682 13.735 -145.701 1.00 58.41 206 SER A CA 1
ATOM 1526 C C . SER A 1 206 ? 75.391 13.209 -145.053 1.00 58.41 206 SER A C 1
ATOM 1528 O O . SER A 1 206 ? 74.600 12.550 -145.728 1.00 58.41 206 SER A O 1
ATOM 1530 N N . THR A 1 207 ? 75.144 13.509 -143.771 1.00 58.12 207 THR A N 1
ATOM 1531 C CA . THR A 1 207 ? 74.008 12.968 -143.006 1.00 58.12 207 THR A CA 1
ATOM 1532 C C . THR A 1 207 ? 73.066 14.085 -142.552 1.00 58.12 207 THR A C 1
ATOM 1534 O O . THR A 1 207 ? 73.498 15.108 -142.021 1.00 58.12 207 THR A O 1
ATOM 1537 N N . THR A 1 208 ? 71.755 13.895 -142.744 1.00 67.88 208 THR A N 1
ATOM 1538 C CA . THR A 1 208 ? 70.719 14.833 -142.271 1.00 67.88 208 THR A CA 1
ATOM 1539 C C . THR A 1 208 ? 70.184 14.397 -140.908 1.00 67.88 208 THR A C 1
ATOM 1541 O O . THR A 1 208 ? 69.697 13.278 -140.762 1.00 67.88 208 THR A O 1
ATOM 1544 N N . TYR A 1 209 ? 70.227 15.299 -139.930 1.00 73.81 209 TYR A N 1
ATOM 1545 C CA . TYR A 1 209 ? 69.684 15.138 -138.582 1.00 73.81 209 TYR A CA 1
ATOM 1546 C C . TYR A 1 209 ? 68.433 16.011 -138.406 1.00 73.81 209 TYR A C 1
ATOM 1548 O O . TYR A 1 209 ? 68.266 17.024 -139.084 1.00 73.81 209 TYR A O 1
ATOM 1556 N N . LYS A 1 210 ? 67.533 15.636 -137.490 1.00 66.00 210 LYS A N 1
ATOM 1557 C CA . LYS A 1 210 ? 66.385 16.473 -137.104 1.00 66.00 210 LYS A CA 1
ATOM 1558 C C . LYS A 1 210 ? 66.690 17.146 -135.772 1.00 66.00 210 LYS A C 1
ATOM 1560 O O . LYS A 1 210 ? 66.873 16.450 -134.777 1.00 66.00 210 LYS A O 1
ATOM 1565 N N . LEU A 1 211 ? 66.727 18.477 -135.759 1.00 64.75 211 LEU A N 1
ATOM 1566 C CA . LEU A 1 211 ? 66.843 19.251 -134.527 1.00 64.75 211 LEU A CA 1
ATOM 1567 C C . LEU A 1 211 ? 65.437 19.513 -133.972 1.00 64.75 211 LEU A C 1
ATOM 1569 O O . LEU A 1 211 ? 64.564 20.005 -134.695 1.00 64.75 211 LEU A O 1
ATOM 1573 N N . LEU A 1 212 ? 65.216 19.142 -132.710 1.00 68.75 212 LEU A N 1
ATOM 1574 C CA . LEU A 1 212 ? 63.976 19.403 -131.983 1.00 68.75 212 LEU A CA 1
ATOM 1575 C C . LEU A 1 212 ? 64.034 20.818 -131.406 1.00 68.75 212 LEU A C 1
ATOM 1577 O O . LEU A 1 212 ? 64.917 21.103 -130.599 1.00 68.75 212 LEU A O 1
ATOM 1581 N N . LEU A 1 213 ? 63.109 21.688 -131.805 1.00 61.47 213 LEU A N 1
ATOM 1582 C CA . LEU A 1 213 ? 62.922 22.977 -131.146 1.00 61.47 213 LEU A CA 1
ATOM 1583 C C . LEU A 1 213 ? 61.825 22.798 -130.094 1.00 61.47 213 LEU A C 1
ATOM 1585 O O . LEU A 1 213 ? 60.679 22.495 -130.432 1.00 61.47 213 LEU A O 1
ATOM 1589 N N . ALA A 1 214 ? 62.207 22.905 -128.825 1.00 56.44 214 ALA A N 1
ATOM 1590 C CA . ALA A 1 214 ? 61.267 23.189 -127.751 1.00 56.44 214 ALA A CA 1
ATOM 1591 C C . ALA A 1 214 ? 61.105 24.715 -127.697 1.00 56.44 214 ALA A C 1
ATOM 1593 O O . ALA A 1 214 ? 62.126 25.401 -127.625 1.00 56.44 214 ALA A O 1
ATOM 1594 N N . ASP A 1 215 ? 59.871 25.217 -127.782 1.00 60.72 215 ASP A N 1
ATOM 1595 C CA . ASP A 1 215 ? 59.554 26.624 -127.489 1.00 60.72 215 ASP A CA 1
ATOM 1596 C C . ASP A 1 215 ? 59.273 26.790 -125.988 1.00 60.72 215 ASP A C 1
ATOM 1598 O O . ASP A 1 215 ? 58.533 25.938 -125.434 1.00 60.72 215 ASP A O 1
#